Protein 3LJD (pdb70)

B-factor: mean 19.28, std 10.94, range [5.96, 66.4]

Secondary structure (DSSP, 8-state):
--HHHHHHHHHHHHB-TT--GGGHHHHHSTTTT----TT-SSBPPSEEEEE-S-HHHHHGGGTTTEEEETTEEEESS-EEEEEEEEEE-SBTT--EEEEEEEEE--EEEEETTEEEEE-PPP----/--HHHHHHHHHHHHB-TT--GGGHHHHHSTTTT----TT-SSBPPSEEEEE-S-HHHHHGGGTTTEEEETTEEEESS-EEEEEEEEEE-SBTT--EEEEEEEEE--EEEEETTEEEEEPPPP----

Radius of gyration: 19.91 Å; Cα contacts (8 Å, |Δi|>4): 578; chains: 2; bounding box: 38×35×61 Å

Foldseek 3Di:
DDQVVLLVLCCLQAEDQPDDQVCVLVCCADVHSVPADPPDPWFDDQKTKHFNDDQVVVLCCLPDQWDDDPQKIWGVFWTWMKMWGFEDDTGPPDTDTGIDIDTGGWIFHDDPSGTRGTDDDDDDHD/DDVVVLLVLCCLQAEDQDDDQVCPLVCCADVHSVPADPPDPWFDDQKTKHFNDDQVVVLCQLDDQWDDDPQKTWGVAKTWMKMWGFADDTGPPITDTGIDTDIGGWIFHDDPSGTRGTDDDDDDYD

InterPro domains:
  IPR001427 Pancreatic ribonuclease [PR00794] (30-49)
  IPR001427 Pancreatic ribonuclease [PR00794] (71-89)
  IPR001427 Pancreatic ribonuclease [PR00794] (93-115)
  IPR001427 Pancreatic ribonuclease [PTHR11437] (3-120)
  IPR023411 Ribonuclease A, active site [PS00127] (44-50)
  IPR023412 Ribonuclease A-domain [PF00074] (6-118)
  IPR023412 Ribonuclease A-domain [SM00092] (3-122)
  IPR036816 Ribonuclease A-like domain superfamily [G3DSA:3.10.130.10] (1-126)
  IPR036816 Ribonuclease A-like domain superfamily [SSF54076] (6-120)

Sequence (252 aa):
MHVKERYKNFLNQHVGPDMSVQRCNSEIGPNNRKITLSGTDNGCKPVNTFILANKRLIKTVCGRAGSPQGNMVRSNQPFPVVKCVLNNGERHPYCEYRGTRSTRYIVLKCEEGWPVHYHEDEVNVGMHVKERYKNFLNQHVGPDMSVQRCNSEIGPNNRKITLSGTDNGCKPVNTFILANKRLIKTVCGRAGSPQGNMVRSNQPFPVVKCVLNNGERHPYCEYRGTRSTRYIVLKCEEGWPVHYHEDEVNVG

CATH classification: 3.10.130.10

Organism: Danio rerio (NCBI:txid7955)

Solvent-accessible surface area: 13177 Å² total; per-residue (Å²): 154,117,26,79,97,104,16,122,92,3,39,62,47,5,12,1,40,36,2,30,59,128,80,2,57,62,18,0,9,43,140,74,45,128,3,37,67,103,90,58,132,61,6,8,32,47,10,0,5,0,0,0,0,32,74,136,10,0,59,53,0,23,46,226,32,18,35,114,69,79,112,27,31,91,2,71,44,19,4,1,2,0,41,0,28,22,43,85,30,145,118,18,70,131,6,52,21,155,21,69,56,34,38,96,119,1,16,0,63,29,34,167,26,71,1,17,81,16,87,34,48,175,39,132,82,65,102,128,17,178,104,78,28,125,90,3,24,56,38,6,13,1,42,48,2,35,44,137,82,2,66,58,17,0,8,56,136,74,50,119,3,37,63,102,88,60,137,50,5,7,28,50,11,0,5,0,0,0,0,23,95,119,12,1,67,56,0,26,46,204,31,15,51,118,87,78,121,38,27,92,0,64,50,19,6,0,2,0,45,0,12,19,52,98,22,120,126,25,87,130,13,64,10,102,29,78,52,32,39,94,95,0,23,0,50,24,58,137,34,91,2,11,101,15,91,31,47,174,39,121,78,59

Nearest PDB structures (foldseek):
  2vq8-assembly1_A  TM=9.861E-01  e=4.828E-24  Danio rerio
  3lje-assembly1_A  TM=9.824E-01  e=1.956E-17  Danio rerio
  7bfl-assembly4_D  TM=9.171E-01  e=7.007E-13  Salmo salar
  3zbv-assembly1_A-2  TM=8.809E-01  e=1.450E-12  Mus musculus
  2zpo-assembly1_A  TM=8.588E-01  e=1.638E-11  Chelonia mydas

Structure (mmCIF, N/CA/C/O backbone):
data_3LJD
#
_entry.id   3LJD
#
_cell.length_a   41.339
_cell.length_b   48.971
_cell.length_c   109.913
_cell.angle_alpha   90.00
_cell.angle_beta   90.00
_cell.angle_gamma   90.00
#
_symmetry.space_group_name_H-M   'P 21 21 21'
#
loop_
_entity.id
_entity.type
_entity.pdbx_description
1 polymer 'Zebrafish RNase1'
2 non-polymer 'SULFATE ION'
3 non-polymer 'ACETATE ION'
4 water water
#
loop_
_atom_site.group_PDB
_atom_site.id
_atom_site.type_symbol
_atom_site.label_atom_id
_atom_site.label_alt_id
_atom_site.label_comp_id
_atom_site.label_asym_id
_atom_site.label_entity_id
_atom_site.label_seq_id
_atom_site.pdbx_PDB_ins_code
_atom_site.Cartn_x
_atom_site.Cartn_y
_atom_site.Cartn_z
_atom_site.occupancy
_atom_site.B_iso_or_equiv
_atom_site.auth_seq_id
_atom_site.auth_comp_id
_atom_site.auth_asym_id
_atom_site.auth_atom_id
_atom_site.pdbx_PDB_model_num
ATOM 1 N N . MET A 1 1 ? 13.522 0.992 58.468 1.00 28.97 3 MET A N 1
ATOM 2 C CA . MET A 1 1 ? 14.512 0.914 59.627 1.00 29.42 3 MET A CA 1
ATOM 3 C C . MET A 1 1 ? 13.935 -0.099 60.619 1.00 28.27 3 MET A C 1
ATOM 4 O O . MET A 1 1 ? 12.666 -0.101 60.849 1.00 28.81 3 MET A O 1
ATOM 9 N N . HIS A 1 2 ? 14.768 -0.996 61.178 1.00 25.78 4 HIS A N 1
ATOM 10 C CA . HIS A 1 2 ? 14.250 -1.947 62.114 1.00 22.55 4 HIS A CA 1
ATOM 11 C C . HIS A 1 2 ? 14.993 -1.647 63.407 1.00 21.38 4 HIS A C 1
ATOM 12 O O . HIS A 1 2 ? 16.066 -2.250 63.658 1.00 19.52 4 HIS A O 1
ATOM 19 N N . VAL A 1 3 ? 14.426 -0.775 64.229 1.00 18.91 5 VAL A N 1
ATOM 20 C CA . VAL A 1 3 ? 15.149 -0.359 65.490 1.00 16.94 5 VAL A CA 1
ATOM 21 C C . VAL A 1 3 ? 15.442 -1.499 66.441 1.00 17.52 5 VAL A C 1
ATOM 22 O O . VAL A 1 3 ? 16.607 -1.606 66.943 1.00 14.55 5 VAL A O 1
ATOM 26 N N . LYS A 1 4 ? 14.504 -2.409 66.644 1.00 17.02 6 LYS A N 1
ATOM 27 C CA . LYS A 1 4 ? 14.733 -3.470 67.620 1.00 17.38 6 LYS A CA 1
ATOM 28 C C . LYS A 1 4 ? 15.759 -4.483 67.066 1.00 16.44 6 LYS A C 1
ATOM 29 O O . LYS A 1 4 ? 16.626 -4.984 67.844 1.00 15.79 6 LYS A O 1
ATOM 35 N N . GLU A 1 5 ? 15.785 -4.728 65.754 1.00 16.91 7 GLU A N 1
ATOM 36 C CA . GLU A 1 5 ? 16.784 -5.642 65.221 1.00 15.31 7 GLU A CA 1
ATOM 37 C C . GLU A 1 5 ? 18.148 -5.007 65.395 1.00 15.59 7 GLU A C 1
ATOM 38 O O . GLU A 1 5 ? 19.123 -5.707 65.750 1.00 14.88 7 GLU A O 1
ATOM 44 N N . ARG A 1 6 ? 18.257 -3.705 65.132 1.00 14.97 8 ARG A N 1
ATOM 45 C CA . ARG A 1 6 ? 19.536 -3.010 65.211 1.00 14.56 8 ARG A CA 1
ATOM 46 C C . ARG A 1 6 ? 19.976 -2.990 66.694 1.00 13.84 8 ARG A C 1
ATOM 47 O O . ARG A 1 6 ? 21.162 -3.130 66.952 1.00 14.00 8 ARG A O 1
ATOM 55 N N . TYR A 1 7 ? 19.034 -2.787 67.580 1.00 12.04 9 TYR A N 1
ATOM 56 C CA . TYR A 1 7 ? 19.381 -2.817 69.015 1.00 13.36 9 TYR A CA 1
ATOM 57 C C . TYR A 1 7 ? 19.960 -4.202 69.387 1.00 13.07 9 TYR A C 1
ATOM 58 O O . TYR A 1 7 ? 21.002 -4.295 70.049 1.00 10.33 9 TYR A O 1
ATOM 67 N N . LYS A 1 8 ? 19.358 -5.291 68.942 1.00 12.11 10 LYS A N 1
ATOM 68 C CA . LYS A 1 8 ? 19.830 -6.614 69.280 1.00 11.96 10 LYS A CA 1
ATOM 69 C C . LYS A 1 8 ? 21.222 -6.802 68.673 1.00 11.65 10 LYS A C 1
ATOM 70 O O . LYS A 1 8 ? 22.069 -7.438 69.329 1.00 11.89 10 LYS A O 1
ATOM 81 N N . ASN A 1 9 ? 21.485 -6.327 67.460 1.00 11.77 11 ASN A N 1
ATOM 82 C CA . ASN A 1 9 ? 22.801 -6.453 66.862 1.00 12.67 11 ASN A CA 1
ATOM 83 C C . ASN A 1 9 ? 23.751 -5.605 67.703 1.00 12.11 11 ASN A C 1
ATOM 84 O O . ASN A 1 9 ? 24.905 -6.033 67.865 1.00 12.11 11 ASN A O 1
ATOM 93 N N . PHE A 1 10 ? 23.304 -4.438 68.187 1.00 10.28 12 PHE A N 1
ATOM 94 C CA . PHE A 1 10 ? 24.208 -3.599 69.009 1.00 11.67 12 PHE A CA 1
ATOM 95 C C . PHE A 1 10 ? 24.536 -4.393 70.300 1.00 11.48 12 PHE A C 1
ATOM 96 O O . PHE A 1 10 ? 25.698 -4.304 70.743 1.00 11.95 12 PHE A O 1
ATOM 104 N N . LEU A 1 11 ? 23.610 -5.173 70.912 1.00 11.52 13 LEU A N 1
ATOM 105 C CA . LEU A 1 11 ? 23.934 -5.915 72.094 1.00 10.24 13 LEU A CA 1
ATOM 106 C C . LEU A 1 11 ? 24.985 -6.934 71.733 1.00 11.13 13 LEU A C 1
ATOM 107 O O . LEU A 1 11 ? 25.983 -7.095 72.457 1.00 12.56 13 LEU A O 1
ATOM 112 N N . ASN A 1 12 ? 24.828 -7.633 70.617 1.00 10.08 14 ASN A N 1
ATOM 113 C CA . ASN A 1 12 ? 25.787 -8.669 70.247 1.00 10.97 14 ASN A CA 1
ATOM 114 C C . ASN A 1 12 ? 27.147 -8.063 69.988 1.00 10.55 14 ASN A C 1
ATOM 115 O O . ASN A 1 12 ? 28.158 -8.737 70.365 1.00 10.81 14 ASN A O 1
ATOM 120 N N . GLN A 1 13 ? 27.205 -6.918 69.323 1.00 10.59 15 GLN A N 1
ATOM 121 C CA . GLN A 1 13 ? 28.569 -6.448 69.034 1.00 11.58 15 GLN A CA 1
ATOM 122 C C . GLN A 1 13 ? 29.256 -5.663 70.131 1.00 10.69 15 GLN A C 1
ATOM 123 O O . GLN A 1 13 ? 30.473 -5.608 70.243 1.00 12.82 15 GLN A O 1
ATOM 129 N N . HIS A 1 14 ? 28.465 -4.969 70.954 1.00 10.08 16 HIS A N 1
ATOM 130 C CA . HIS A 1 14 ? 29.049 -3.961 71.862 1.00 10.14 16 HIS A CA 1
ATOM 131 C C . HIS A 1 14 ? 28.737 -4.049 73.299 1.00 11.37 16 HIS A C 1
ATOM 132 O O . HIS A 1 14 ? 29.233 -3.185 74.044 1.00 12.05 16 HIS A O 1
ATOM 139 N N . VAL A 1 15 ? 27.982 -5.041 73.768 1.00 9.67 17 VAL A N 1
ATOM 140 C CA . VAL A 1 15 ? 27.637 -5.099 75.194 1.00 10.66 17 VAL A CA 1
ATOM 141 C C . VAL A 1 15 ? 28.271 -6.335 75.756 1.00 10.45 17 VAL A C 1
ATOM 142 O O . VAL A 1 15 ? 27.908 -7.466 75.464 1.00 11.85 17 VAL A O 1
ATOM 146 N N . GLY A 1 16 ? 29.243 -6.099 76.678 1.00 9.86 18 GLY A N 1
ATOM 147 C CA . GLY A 1 16 ? 29.970 -7.251 77.240 1.00 12.74 18 GLY A CA 1
ATOM 148 C C . GLY A 1 16 ? 30.214 -6.944 78.742 1.00 11.94 18 GLY A C 1
ATOM 149 O O . GLY A 1 16 ? 31.343 -6.526 79.063 1.00 10.50 18 GLY A O 1
ATOM 150 N N . PRO A 1 17 ? 29.259 -7.198 79.630 1.00 12.15 19 PRO A N 1
ATOM 151 C CA . PRO A 1 17 ? 29.430 -6.843 81.019 1.00 12.72 19 PRO A CA 1
ATOM 152 C C . PRO A 1 17 ? 30.591 -7.458 81.708 1.00 12.53 19 PRO A C 1
ATOM 153 O O . PRO A 1 17 ? 31.060 -6.828 82.659 1.00 13.91 19 PRO A O 1
ATOM 157 N N . ASP A 1 18 ? 31.073 -8.637 81.279 1.00 13.70 20 ASP A N 1
ATOM 158 C CA . ASP A 1 18 ? 32.225 -9.173 81.910 1.00 13.21 20 ASP A CA 1
ATOM 159 C C . ASP A 1 18 ? 33.377 -9.354 80.949 1.00 13.43 20 ASP A C 1
ATOM 160 O O . ASP A 1 18 ? 34.193 -10.246 81.153 1.00 15.06 20 ASP A O 1
ATOM 165 N N . MET A 1 19 ? 33.446 -8.530 79.923 1.00 12.15 21 MET A N 1
ATOM 166 C CA . MET A 1 19 ? 34.537 -8.660 78.968 1.00 12.75 21 MET A CA 1
ATOM 167 C C . MET A 1 19 ? 35.873 -8.256 79.468 1.00 13.45 21 MET A C 1
ATOM 168 O O . MET A 1 19 ? 36.011 -7.533 80.467 1.00 13.85 21 MET A O 1
ATOM 173 N N . SER A 1 20 ? 36.912 -8.731 78.788 1.00 12.92 22 SER A N 1
ATOM 174 C CA . SER A 1 20 ? 38.277 -8.415 79.135 1.00 13.64 22 SER A CA 1
ATOM 175 C C . SER A 1 20 ? 39.108 -8.454 77.909 1.00 13.01 22 SER A C 1
ATOM 176 O O . SER A 1 20 ? 38.658 -9.015 76.866 1.00 13.75 22 SER A O 1
ATOM 179 N N . VAL A 1 21 ? 40.307 -7.803 77.957 1.00 13.32 23 VAL A N 1
ATOM 180 C CA . VAL A 1 21 ? 41.116 -7.818 76.753 1.00 15.92 23 VAL A CA 1
ATOM 181 C C . VAL A 1 21 ? 41.495 -9.221 76.305 1.00 16.85 23 VAL A C 1
ATOM 182 O O . VAL A 1 21 ? 41.610 -9.451 75.065 1.00 16.11 23 VAL A O 1
AT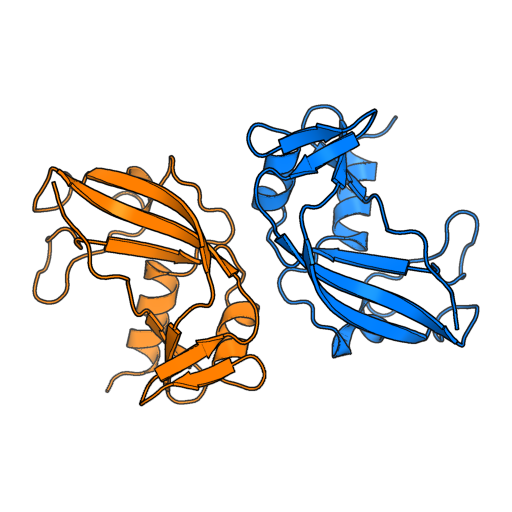OM 186 N N . GLN A 1 22 ? 41.704 -10.133 77.253 1.00 15.92 24 GLN A N 1
ATOM 187 C CA . GLN A 1 22 ? 42.171 -11.477 76.873 1.00 15.69 24 GLN A CA 1
ATOM 188 C C . GLN A 1 22 ? 41.081 -12.198 76.136 1.00 15.71 24 GLN A C 1
ATOM 189 O O . GLN A 1 22 ? 41.353 -13.145 75.416 1.00 16.49 24 GLN A O 1
ATOM 195 N N . ARG A 1 23 ? 39.807 -11.712 76.218 1.00 14.10 25 ARG A N 1
ATOM 196 C CA . ARG A 1 23 ? 38.658 -12.357 75.569 1.00 12.62 25 ARG A CA 1
ATOM 197 C C . ARG A 1 23 ? 38.275 -11.761 74.183 1.00 13.70 25 ARG A C 1
ATOM 198 O O . ARG A 1 23 ? 37.324 -12.216 73.559 1.00 13.13 25 ARG A O 1
ATOM 206 N N . CYS A 1 24 ? 39.041 -10.802 73.688 1.00 11.65 26 CYS A N 1
ATOM 207 C CA . CYS A 1 24 ? 38.716 -10.225 72.368 1.00 11.32 26 CYS A CA 1
ATOM 208 C C . CYS A 1 24 ? 38.555 -11.288 71.328 1.00 11.20 26 CYS A C 1
ATOM 209 O O . CYS A 1 24 ? 37.547 -11.359 70.594 1.00 11.26 26 CYS A O 1
ATOM 212 N N . ASN A 1 25 ? 39.531 -12.186 71.184 1.00 10.45 27 ASN A N 1
ATOM 213 C CA . ASN A 1 25 ? 39.491 -13.130 70.052 1.00 10.60 27 ASN A CA 1
ATOM 214 C C . ASN A 1 25 ? 38.364 -14.156 70.203 1.00 11.48 27 ASN A C 1
ATOM 215 O O . ASN A 1 25 ? 37.566 -14.383 69.268 1.00 10.43 27 ASN A O 1
ATOM 220 N N . SER A 1 26 ? 38.251 -14.714 71.410 1.00 11.95 28 SER A N 1
ATOM 221 C CA . SER A 1 26 ? 37.194 -15.683 71.558 1.00 11.91 28 SER A CA 1
ATOM 222 C C . SER A 1 26 ? 35.802 -15.113 71.448 1.00 11.64 28 SER A C 1
ATOM 223 O O . SER A 1 26 ? 34.887 -15.753 70.826 1.00 11.72 28 SER A O 1
ATOM 227 N N . GLU A 1 27 ? 35.591 -13.896 71.965 1.00 9.50 29 GLU A N 1
ATOM 228 C CA . GLU A 1 27 ? 34.253 -13.315 71.918 1.00 10.21 29 GLU A CA 1
ATOM 229 C C . GLU A 1 27 ? 33.892 -12.871 70.540 1.00 10.39 29 GLU A C 1
ATOM 230 O O . GLU A 1 27 ? 32.705 -13.030 70.159 1.00 11.13 29 GLU A O 1
ATOM 241 N N . ILE A 1 28 ? 34.841 -12.342 69.787 1.00 9.72 30 ILE A N 1
ATOM 242 C CA . ILE A 1 28 ? 34.473 -11.885 68.460 1.00 9.51 30 ILE A CA 1
ATOM 243 C C . ILE A 1 28 ? 34.308 -13.025 67.488 1.00 11.59 30 ILE A C 1
ATOM 244 O O . ILE A 1 28 ? 33.578 -12.926 66.515 1.00 11.46 30 ILE A O 1
ATOM 249 N N . GLY A 1 29 ? 34.999 -14.162 67.769 1.00 10.87 31 GLY A N 1
ATOM 250 C CA . GLY A 1 29 ? 34.973 -15.317 66.827 1.00 12.08 31 GLY A CA 1
ATOM 251 C C . GLY A 1 29 ? 33.633 -16.060 66.810 1.00 12.64 31 GLY A C 1
ATOM 252 O O . GLY A 1 29 ? 32.695 -15.808 67.559 1.00 13.05 31 GLY A O 1
ATOM 253 N N . PRO A 1 30 ? 33.558 -17.063 65.931 1.00 14.72 32 PRO A N 1
ATOM 254 C CA . PRO A 1 30 ? 32.371 -17.850 65.672 1.00 14.88 32 PRO A CA 1
ATOM 255 C C . PRO A 1 30 ? 31.828 -18.758 66.698 1.00 16.48 32 PRO A C 1
ATOM 256 O O . PRO A 1 30 ? 30.644 -19.147 66.580 1.00 17.93 32 PRO A O 1
ATOM 260 N N . ASN A 1 31 ? 32.577 -18.988 67.763 1.00 16.05 33 ASN A N 1
ATOM 261 C CA . ASN A 1 31 ? 32.061 -19.820 68.818 1.00 18.71 33 ASN A CA 1
ATOM 262 C C . ASN A 1 31 ? 31.275 -18.954 69.808 1.00 17.18 33 ASN A C 1
ATOM 263 O O . ASN A 1 31 ? 30.716 -19.481 70.778 1.00 16.80 33 ASN A O 1
ATOM 268 N N . ASN A 1 32 ? 31.265 -17.586 69.648 1.00 13.63 34 ASN A N 1
ATOM 269 C CA . ASN A 1 32 ? 30.554 -16.700 70.509 1.00 14.05 34 ASN A CA 1
ATOM 270 C C . ASN A 1 32 ? 29.774 -15.692 69.713 1.00 13.30 34 ASN A C 1
ATOM 271 O O . ASN A 1 32 ? 28.763 -16.059 69.103 1.00 13.08 34 ASN A O 1
ATOM 276 N N . ARG A 1 33 ? 30.186 -14.432 69.609 1.00 13.06 35 ARG A N 1
ATOM 277 C CA . ARG A 1 33 ? 29.376 -13.390 68.954 1.00 11.12 35 ARG A CA 1
ATOM 278 C C . ARG A 1 33 ? 29.468 -13.368 67.431 1.00 11.35 35 ARG A C 1
ATOM 279 O O . ARG A 1 33 ? 28.568 -12.816 66.773 1.00 11.62 35 ARG A O 1
ATOM 287 N N . LYS A 1 34 ? 30.498 -14.012 66.871 1.00 10.39 36 LYS A N 1
ATOM 288 C CA . LYS A 1 34 ? 30.637 -14.139 65.452 1.00 11.45 36 LYS A CA 1
ATOM 289 C C . LYS A 1 34 ? 30.451 -12.762 64.789 1.00 11.64 36 LYS A C 1
ATOM 290 O O . LYS A 1 34 ? 29.659 -12.584 63.850 1.00 11.27 36 LYS A O 1
ATOM 296 N N . ILE A 1 35 ? 31.223 -11.756 65.287 1.00 11.04 37 ILE A N 1
ATOM 297 C CA . ILE A 1 35 ? 31.163 -10.405 64.775 1.00 9.88 37 ILE A CA 1
ATOM 298 C C . ILE A 1 35 ? 31.980 -10.283 63.491 1.00 12.20 37 ILE A C 1
ATOM 299 O O . ILE A 1 35 ? 33.143 -10.694 63.470 1.00 12.38 37 ILE A O 1
ATOM 304 N N . THR A 1 36 ? 31.382 -9.798 62.421 1.00 12.96 38 THR A N 1
ATOM 305 C CA . THR A 1 36 ? 32.091 -9.784 61.109 1.00 12.76 38 THR A CA 1
ATOM 306 C C . THR A 1 36 ? 31.952 -8.444 60.487 1.00 12.34 38 THR A C 1
ATOM 307 O O . THR A 1 36 ? 31.007 -7.636 60.769 1.00 15.12 38 THR A O 1
ATOM 314 N N . LEU A 1 37 ? 32.912 -8.183 59.657 1.00 10.75 39 LEU A N 1
ATOM 315 C CA . LEU A 1 37 ? 32.968 -6.984 58.894 1.00 11.72 39 LEU A CA 1
ATOM 316 C C . LEU A 1 37 ? 31.751 -6.770 58.003 1.00 13.08 39 LEU A C 1
ATOM 317 O O . LEU A 1 37 ? 31.329 -7.653 57.290 1.00 11.28 39 LEU A O 1
ATOM 322 N N . SER A 1 38 ? 31.173 -5.555 58.044 1.00 15.41 40 SER A N 1
ATOM 323 C CA . SER A 1 38 ? 30.016 -5.230 57.221 1.00 15.64 40 SER A CA 1
ATOM 324 C C . SER A 1 38 ? 30.326 -5.490 55.764 1.00 13.04 40 SER A C 1
ATOM 325 O O . SER A 1 38 ? 31.422 -5.195 55.296 1.00 14.65 40 SER A O 1
ATOM 328 N N . GLY A 1 39 ? 29.368 -6.138 55.101 1.00 11.73 41 GLY A N 1
ATOM 329 C CA . GLY A 1 39 ? 29.483 -6.431 53.686 1.00 12.76 41 GLY A CA 1
ATOM 330 C C . GLY A 1 39 ? 30.153 -7.749 53.374 1.00 11.53 41 GLY A C 1
ATOM 331 O O . GLY A 1 39 ? 30.465 -8.042 52.236 1.00 11.58 41 GLY A O 1
ATOM 332 N N . THR A 1 40 ? 30.471 -8.451 54.438 1.00 10.05 42 THR A N 1
ATOM 333 C CA . THR A 1 40 ? 31.134 -9.750 54.279 1.00 8.89 42 THR A CA 1
ATOM 334 C C . THR A 1 40 ? 30.423 -10.832 55.065 1.00 9.48 42 THR A C 1
ATOM 335 O O . THR A 1 40 ? 29.745 -10.552 56.041 1.00 10.16 42 THR A O 1
ATOM 339 N N . ASP A 1 41 ? 30.656 -12.098 54.707 1.00 9.93 43 ASP A N 1
ATOM 340 C CA . ASP A 1 41 ? 30.074 -13.167 55.504 1.00 10.03 43 ASP A CA 1
ATOM 341 C C . ASP A 1 41 ? 31.089 -13.670 56.482 1.00 9.68 43 ASP A C 1
ATOM 342 O O . ASP A 1 41 ? 30.699 -14.434 57.383 1.00 11.62 43 ASP A O 1
ATOM 347 N N . ASN A 1 42 ? 32.371 -13.291 56.369 1.00 10.71 44 ASN A N 1
ATOM 348 C CA . ASN A 1 42 ? 33.407 -13.920 57.196 1.00 9.24 44 ASN A CA 1
ATOM 349 C C . ASN A 1 42 ? 34.588 -13.031 57.481 1.00 9.83 44 ASN A C 1
ATOM 350 O O . ASN A 1 42 ? 35.610 -13.501 58.006 1.00 10.53 44 ASN A O 1
ATOM 355 N N . GLY A 1 43 ? 34.478 -11.720 57.246 1.00 10.22 45 GLY A N 1
ATOM 356 C CA . GLY A 1 43 ? 35.636 -10.834 57.417 1.00 9.28 45 GLY A CA 1
ATOM 357 C C . GLY A 1 43 ? 35.784 -10.308 58.807 1.00 10.21 45 GLY A C 1
ATOM 358 O O . GLY A 1 43 ? 34.874 -10.306 59.578 1.00 12.20 45 GLY A O 1
ATOM 359 N N . CYS A 1 44 ? 36.987 -9.822 59.035 1.00 11.25 46 CYS A N 1
ATOM 360 C CA . CYS A 1 44 ? 37.345 -9.292 60.347 1.00 11.15 46 CYS A CA 1
ATOM 361 C C . CYS A 1 44 ? 37.094 -7.825 60.420 1.00 9.77 46 CYS A C 1
ATOM 362 O O . CYS A 1 44 ? 37.703 -7.066 59.618 1.00 11.77 46 CYS A O 1
ATOM 365 N N . LYS A 1 45 ? 36.345 -7.411 61.435 1.00 10.57 47 LYS A N 1
ATOM 366 C CA . LYS A 1 45 ? 36.205 -5.972 61.643 1.00 10.71 47 LYS A CA 1
ATOM 367 C C . LYS A 1 45 ? 37.550 -5.412 62.132 1.00 10.40 47 LYS A C 1
ATOM 368 O O . LYS A 1 45 ? 38.257 -6.036 62.931 1.00 10.52 47 LYS A O 1
ATOM 374 N N . PRO A 1 46 ? 37.935 -4.225 61.646 1.00 10.15 48 PRO A N 1
ATOM 375 C CA . PRO A 1 46 ? 39.244 -3.664 62.062 1.00 10.63 48 PRO A CA 1
ATOM 376 C C . PRO A 1 46 ? 39.242 -3.214 63.532 1.00 9.82 48 PRO A C 1
ATOM 377 O O . PRO A 1 46 ? 40.311 -3.211 64.150 1.00 10.27 48 PRO A O 1
ATOM 381 N N . VAL A 1 47 ? 38.084 -2.910 64.108 1.00 9.51 49 VAL A N 1
ATOM 382 C CA . VAL A 1 47 ? 38.004 -2.528 65.540 1.00 9.70 49 VAL A CA 1
ATOM 383 C C . VAL A 1 47 ? 36.571 -2.843 66.031 1.00 9.97 49 VAL A C 1
ATOM 384 O O . VAL A 1 47 ? 35.605 -2.670 65.265 1.00 10.11 49 VAL A O 1
ATOM 388 N N . ASN A 1 48 ? 36.488 -3.316 67.255 1.00 9.32 50 ASN A N 1
ATOM 389 C CA . ASN A 1 48 ? 35.193 -3.525 67.881 1.00 9.44 50 ASN A CA 1
ATOM 390 C C . ASN A 1 48 ? 35.374 -3.287 69.321 1.00 7.93 50 ASN A C 1
ATOM 391 O O . ASN A 1 48 ? 36.155 -3.961 69.987 1.00 10.32 50 ASN A O 1
ATOM 396 N N . THR A 1 49 ? 34.534 -2.383 69.831 1.00 9.12 51 THR A N 1
ATOM 397 C CA . THR A 1 49 ? 34.583 -2.104 71.249 1.00 10.03 51 THR A CA 1
ATOM 398 C C . THR A 1 49 ? 33.468 -2.749 71.993 1.00 8.96 51 THR A C 1
ATOM 399 O O . THR A 1 49 ? 32.283 -2.678 71.642 1.00 10.40 51 THR A O 1
ATOM 403 N N . PHE A 1 50 ? 33.826 -3.342 73.114 1.00 9.53 52 PHE A N 1
ATOM 404 C CA . PHE A 1 50 ? 32.823 -3.904 74.068 1.00 10.24 52 PHE A CA 1
ATOM 405 C C . PHE A 1 50 ? 32.655 -2.919 75.230 1.00 10.37 52 PHE A C 1
ATOM 406 O O . PHE A 1 50 ? 33.669 -2.484 75.835 1.00 11.02 52 PHE A O 1
ATOM 414 N N . ILE A 1 51 ? 31.425 -2.583 75.571 1.00 10.85 53 ILE A N 1
ATOM 415 C CA . ILE A 1 51 ? 31.182 -1.729 76.752 1.00 10.30 53 ILE A CA 1
ATOM 416 C C . ILE A 1 51 ? 30.928 -2.704 77.907 1.00 9.10 53 ILE A C 1
ATOM 417 O O . ILE A 1 51 ? 30.097 -3.626 77.869 1.00 10.03 53 ILE A O 1
ATOM 422 N N . LEU A 1 52 ? 31.673 -2.470 78.988 1.00 11.07 54 LEU A N 1
ATOM 423 C CA . LEU A 1 52 ? 31.599 -3.366 80.136 1.00 11.70 54 LEU A CA 1
ATOM 424 C C . LEU A 1 52 ? 30.515 -2.863 81.103 1.00 12.55 54 LEU A C 1
ATOM 425 O O . LEU A 1 52 ? 30.795 -2.506 82.269 1.00 14.51 54 LEU A O 1
ATOM 430 N N . ALA A 1 53 ? 29.266 -2.948 80.702 1.00 11.82 55 ALA A N 1
ATOM 431 C CA . ALA A 1 53 ? 28.116 -2.465 81.486 1.00 9.95 55 ALA A CA 1
ATOM 432 C C . ALA A 1 53 ? 26.902 -3.188 80.967 1.00 11.45 55 ALA A C 1
ATOM 433 O O . ALA A 1 53 ? 26.860 -3.760 79.876 1.00 11.98 55 ALA A O 1
ATOM 435 N N . ASN A 1 54 ? 25.899 -3.187 81.820 1.00 12.86 56 ASN A N 1
ATOM 436 C CA . ASN A 1 54 ? 24.625 -3.790 81.521 1.00 13.06 56 ASN A CA 1
ATOM 437 C C . ASN A 1 54 ? 23.882 -3.030 80.482 1.00 11.71 56 ASN A C 1
ATOM 438 O O . ASN A 1 54 ? 23.953 -1.807 80.409 1.00 12.69 56 ASN A O 1
ATOM 443 N N . LYS A 1 55 ? 23.106 -3.759 79.622 1.00 12.21 57 LYS A N 1
ATOM 444 C CA . LYS A 1 55 ? 22.374 -3.058 78.569 1.00 13.21 57 LYS A CA 1
ATOM 445 C C . LYS A 1 55 ? 21.420 -1.968 79.002 1.00 12.70 57 LYS A C 1
ATOM 446 O O . LYS A 1 55 ? 21.224 -1.030 78.291 1.00 14.77 57 LYS A O 1
ATOM 452 N N . ARG A 1 56 ? 20.775 -2.162 80.153 1.00 14.04 58 ARG A N 1
ATOM 453 C CA . ARG A 1 56 ? 19.888 -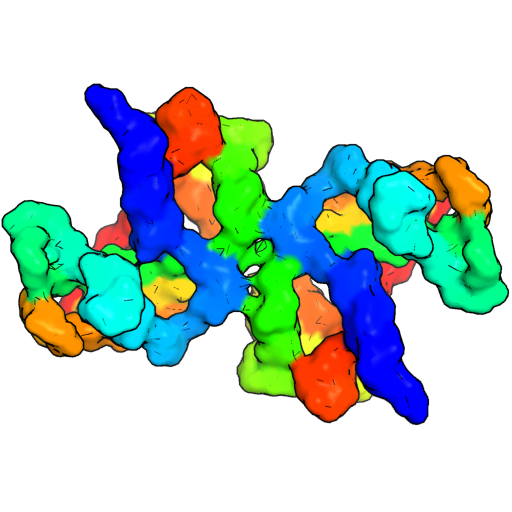1.123 80.591 1.00 15.91 58 ARG A CA 1
ATOM 454 C C . ARG A 1 56 ? 20.577 0.168 80.967 1.00 14.35 58 ARG A C 1
ATOM 455 O O . ARG A 1 56 ? 20.083 1.265 80.724 1.00 14.70 58 ARG A O 1
ATOM 463 N N . LEU A 1 57 ? 21.769 0.041 81.571 1.00 12.87 59 LEU A N 1
ATOM 464 C CA . LEU A 1 57 ? 22.530 1.215 81.910 1.00 11.96 59 LEU A CA 1
ATOM 465 C C . LEU A 1 57 ? 22.981 1.908 80.616 1.00 12.82 59 LEU A C 1
ATOM 466 O O . LEU A 1 57 ? 22.931 3.125 80.440 1.00 12.11 59 LEU A O 1
ATOM 471 N N . ILE A 1 58 ? 23.451 1.105 79.620 1.00 10.87 60 ILE A N 1
ATOM 472 C CA . ILE A 1 58 ? 23.937 1.736 78.388 1.00 12.07 60 ILE A CA 1
ATOM 473 C C . ILE A 1 58 ? 22.732 2.429 77.666 1.00 12.37 60 ILE A C 1
ATOM 474 O O . ILE A 1 58 ? 22.889 3.497 77.094 1.00 12.30 60 ILE A O 1
ATOM 479 N N . LYS A 1 59 ? 21.550 1.834 77.741 1.00 13.79 61 LYS A N 1
ATOM 480 C CA . LYS A 1 59 ? 20.384 2.452 77.037 1.00 14.18 61 LYS A CA 1
ATOM 481 C C . LYS A 1 59 ? 20.108 3.882 77.569 1.00 13.83 61 LYS A C 1
ATOM 482 O O . LYS A 1 59 ? 19.607 4.741 76.854 1.00 14.18 61 LYS A O 1
ATOM 488 N N . THR A 1 60 ? 20.434 4.146 78.854 1.00 15.06 62 THR A N 1
ATOM 489 C CA . THR A 1 60 ? 20.210 5.496 79.385 1.00 16.60 62 THR A CA 1
ATOM 490 C C . THR A 1 60 ? 21.004 6.563 78.648 1.00 17.09 62 THR A C 1
ATOM 491 O O . THR A 1 60 ? 20.676 7.749 78.693 1.00 16.48 62 THR A O 1
ATOM 495 N N . VAL A 1 61 ? 22.107 6.196 77.967 1.00 14.62 63 VAL A N 1
ATOM 496 C CA . VAL A 1 61 ? 22.847 7.162 77.178 1.00 15.47 63 VAL A CA 1
ATOM 497 C C . VAL A 1 61 ? 21.940 7.735 76.100 1.00 16.63 63 VAL A C 1
ATOM 498 O O . VAL A 1 61 ? 22.096 8.915 75.706 1.00 16.37 63 VAL A O 1
ATOM 502 N N . CYS A 1 62 ? 20.977 6.949 75.630 1.00 15.91 64 CYS A N 1
ATOM 503 C CA . CYS A 1 62 ? 20.013 7.360 74.644 1.00 17.87 64 CYS A CA 1
ATOM 504 C C . CYS A 1 62 ? 18.823 8.129 75.237 1.00 21.32 64 CYS A C 1
ATOM 505 O O . CYS A 1 62 ? 18.012 8.648 74.468 1.00 21.56 64 CYS A O 1
ATOM 508 N N . GLY A 1 63 ? 18.857 8.264 76.556 1.00 21.30 65 GLY A N 1
ATOM 509 C CA . GLY A 1 63 ? 17.867 9.055 77.337 1.00 24.61 65 GLY A CA 1
ATOM 510 C C . GLY A 1 63 ? 18.561 10.228 78.080 1.00 25.47 65 GLY A C 1
ATOM 511 O O . GLY A 1 63 ? 19.438 11.014 77.612 1.00 27.57 65 GLY A O 1
ATOM 512 N N . ARG A 1 64 ? 18.307 10.289 79.364 1.00 24.45 66 ARG A N 1
ATOM 513 C CA . ARG A 1 64 ? 18.858 11.413 80.096 1.00 25.03 66 ARG A CA 1
ATOM 514 C C . ARG A 1 64 ? 20.297 11.405 80.431 1.00 23.94 66 ARG A C 1
ATOM 515 O O . ARG A 1 64 ? 20.805 12.414 80.832 1.00 24.77 66 ARG A O 1
ATOM 523 N N . ALA A 1 65 ? 20.990 10.291 80.184 1.00 20.41 67 ALA A N 1
ATOM 524 C CA . ALA A 1 65 ? 22.396 10.184 80.578 1.00 19.75 67 ALA A CA 1
ATOM 525 C C . ALA A 1 65 ? 23.296 10.374 79.332 1.00 17.79 67 ALA A C 1
ATOM 526 O O . ALA A 1 65 ? 24.461 9.988 79.396 1.00 19.73 67 ALA A O 1
ATOM 528 N N . GLY A 1 66 ? 22.785 11.042 78.321 1.00 18.57 68 GLY A N 1
ATOM 529 C CA . GLY A 1 66 ? 23.555 11.338 77.109 1.00 19.16 68 GLY A CA 1
ATOM 530 C C . GLY A 1 66 ? 23.304 12.760 76.593 1.00 20.30 68 GLY A C 1
ATOM 531 O O . GLY A 1 66 ? 22.269 13.366 76.935 1.00 22.35 68 GLY A O 1
ATOM 532 N N . SER A 1 67 ? 24.233 13.308 75.840 1.00 20.53 69 SER A N 1
ATOM 533 C CA . SER A 1 67 ? 24.072 14.654 75.271 1.00 21.78 69 SER A CA 1
ATOM 534 C C . SER A 1 67 ? 24.400 14.535 73.777 1.00 21.96 69 SER A C 1
ATOM 535 O O . SER A 1 67 ? 25.088 13.615 73.329 1.00 20.93 69 SER A O 1
ATOM 539 N N . PRO A 1 68 ? 23.811 15.403 72.961 1.00 19.54 70 PRO A N 1
ATOM 540 C CA . PRO A 1 68 ? 24.068 15.302 71.513 1.00 20.20 70 PRO A CA 1
ATOM 541 C C . PRO A 1 68 ? 25.490 15.512 71.104 1.00 19.89 70 PRO A C 1
ATOM 542 O O . PRO A 1 68 ? 26.215 16.332 71.733 1.00 20.56 70 PRO A O 1
ATOM 546 N N . GLN A 1 69 ? 25.884 14.774 70.047 1.00 19.90 71 GLN A N 1
ATOM 547 C CA . GLN A 1 69 ? 27.200 14.921 69.365 1.00 18.98 71 GLN A CA 1
ATOM 548 C C . GLN A 1 69 ? 26.974 14.680 67.881 1.00 19.51 71 GLN A C 1
ATOM 549 O O . GLN A 1 69 ? 27.056 13.535 67.414 1.00 19.53 71 GLN A O 1
ATOM 555 N N . GLY A 1 70 ? 26.557 15.740 67.162 1.00 18.27 72 GLY A N 1
ATOM 556 C CA . GLY A 1 70 ? 26.288 15.607 65.753 1.00 18.69 72 GLY A CA 1
ATOM 557 C C . GLY A 1 70 ? 25.090 14.654 65.595 1.00 19.54 72 GLY A C 1
ATOM 558 O O . GLY A 1 70 ? 24.061 14.772 66.283 1.00 21.38 72 GLY A O 1
ATOM 559 N N . ASN A 1 71 ? 25.138 13.715 64.628 1.00 20.61 73 ASN A N 1
ATOM 560 C CA . ASN A 1 71 ? 24.006 12.734 64.446 1.00 20.31 73 ASN A CA 1
ATOM 561 C C . ASN A 1 71 ? 24.074 11.601 65.535 1.00 17.92 73 ASN A C 1
ATOM 562 O O . ASN A 1 71 ? 23.284 10.667 65.463 1.00 18.82 73 ASN A O 1
ATOM 567 N N . MET A 1 72 ? 25.016 11.701 66.492 1.00 17.86 74 MET A N 1
ATOM 568 C CA . MET A 1 72 ? 25.180 10.691 67.550 1.00 16.25 74 MET A CA 1
ATOM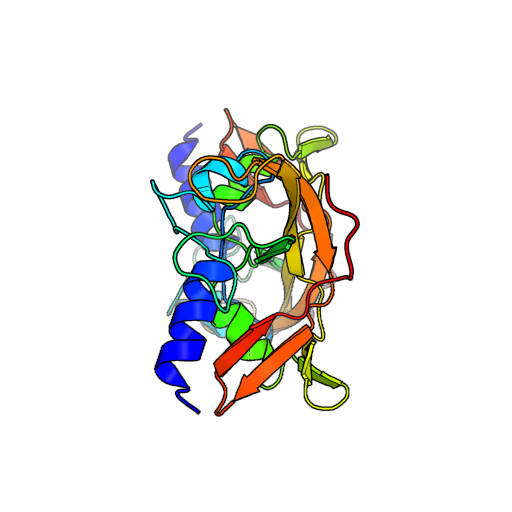 569 C C . MET A 1 72 ? 24.947 11.316 68.857 1.00 15.45 74 MET A C 1
ATOM 570 O O . MET A 1 72 ? 24.592 12.551 68.920 1.00 17.84 74 MET A O 1
ATOM 579 N N . VAL A 1 73 ? 25.118 10.502 69.890 1.00 16.41 75 VAL A N 1
ATOM 580 C CA . VAL A 1 73 ? 24.971 10.909 71.283 1.00 16.63 75 VAL A CA 1
ATOM 581 C C . VAL A 1 73 ? 26.162 10.489 72.129 1.00 17.98 75 VAL A C 1
ATOM 582 O O . VAL A 1 73 ? 26.617 9.352 71.992 1.00 17.63 75 VAL A O 1
ATOM 589 N N . ARG A 1 74 ? 26.703 11.388 72.962 1.00 16.59 76 ARG A N 1
ATOM 590 C CA . ARG A 1 74 ? 27.845 11.071 73.866 1.00 15.87 76 ARG A CA 1
ATOM 591 C C . ARG A 1 74 ? 27.391 10.863 75.310 1.00 15.54 76 ARG A C 1
ATOM 592 O O . ARG A 1 74 ? 26.607 11.687 75.857 1.00 17.81 76 ARG A O 1
ATOM 600 N N . SER A 1 75 ? 27.884 9.825 75.976 1.00 15.33 77 SER A N 1
ATOM 601 C CA . SER A 1 75 ? 27.495 9.534 77.357 1.00 14.84 77 SER A CA 1
ATOM 602 C C . SER A 1 75 ? 27.953 10.709 78.248 1.00 17.33 77 SER A C 1
ATOM 603 O O . SER A 1 75 ? 28.984 11.355 78.001 1.00 16.81 77 SER A O 1
ATOM 606 N N . ASN A 1 76 ? 27.104 10.967 79.274 1.00 17.92 78 ASN A N 1
ATOM 607 C CA . ASN A 1 76 ? 27.452 12.054 80.169 1.00 18.03 78 ASN A CA 1
ATOM 608 C C . ASN A 1 76 ? 28.519 11.605 81.182 1.00 18.01 78 ASN A C 1
ATOM 609 O O . ASN A 1 76 ? 29.338 12.395 81.705 1.00 19.87 78 ASN A O 1
ATOM 614 N N . GLN A 1 77 ? 28.551 10.293 81.407 1.00 17.30 79 GLN A N 1
ATOM 615 C CA . GLN A 1 77 ? 29.500 9.666 82.323 1.00 17.49 79 GLN A CA 1
ATOM 616 C C . GLN A 1 77 ? 30.384 8.721 81.526 1.00 15.32 79 GLN A C 1
ATOM 617 O O . GLN A 1 77 ? 29.888 8.190 80.520 1.00 14.26 79 GLN A O 1
ATOM 628 N N . PRO A 1 78 ? 31.656 8.536 81.931 1.00 15.95 80 PRO A N 1
ATOM 629 C CA . PRO A 1 78 ? 32.516 7.599 81.185 1.00 14.73 80 PRO A CA 1
ATOM 630 C C . PRO A 1 78 ? 32.067 6.173 81.485 1.00 14.61 80 PRO A C 1
ATOM 631 O O . PRO A 1 78 ? 31.413 5.870 82.467 1.0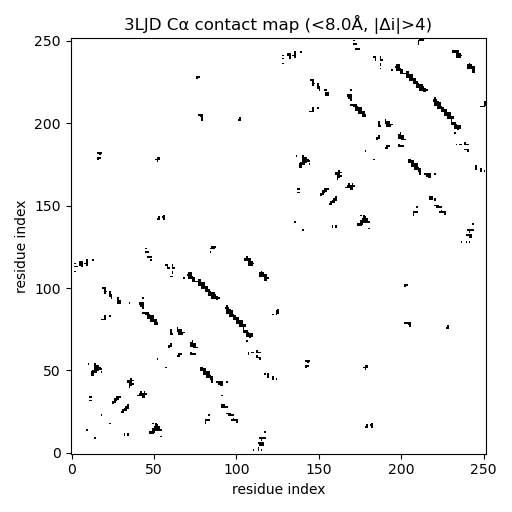0 14.64 80 PRO A O 1
ATOM 635 N N . PHE A 1 79 ? 32.350 5.283 80.550 1.00 14.37 81 PHE A N 1
ATOM 636 C CA . PHE A 1 79 ? 32.068 3.857 80.737 1.00 11.44 81 PHE A CA 1
ATOM 637 C C . PHE A 1 79 ? 33.320 3.015 80.589 1.00 12.33 81 PHE A C 1
ATOM 638 O O . PHE A 1 79 ? 34.186 3.335 79.734 1.00 13.11 81 PHE A O 1
ATOM 646 N N . PRO A 1 80 ? 33.421 1.921 81.292 1.00 12.21 82 PRO A N 1
ATOM 647 C CA . PRO A 1 80 ? 34.602 1.012 81.115 1.00 11.78 82 PRO A CA 1
ATOM 648 C C . PRO A 1 80 ? 34.365 0.282 79.751 1.00 12.34 82 PRO A C 1
ATOM 649 O O . PRO A 1 80 ? 33.238 -0.116 79.414 1.00 11.99 82 PRO A O 1
ATOM 653 N N . VAL A 1 81 ? 35.442 0.204 78.984 1.00 10.23 83 VAL A N 1
ATOM 654 C CA . VAL A 1 81 ? 35.365 -0.465 77.650 1.00 11.33 83 VAL A CA 1
ATOM 655 C C . VAL A 1 81 ? 36.633 -1.276 77.390 1.00 11.50 83 VAL A C 1
ATOM 656 O O . VAL A 1 81 ? 37.677 -1.164 78.082 1.00 12.13 83 VAL A O 1
ATOM 660 N N . VAL A 1 82 ? 36.460 -2.267 76.516 1.00 10.42 84 VAL A N 1
ATOM 661 C CA . VAL A 1 82 ? 37.597 -3.077 76.005 1.00 10.72 84 VAL A CA 1
ATOM 662 C C . VAL A 1 82 ? 37.574 -2.829 74.518 1.00 10.00 84 VAL A C 1
ATOM 663 O O . VAL A 1 82 ? 36.563 -3.116 73.840 1.00 10.97 84 VAL A O 1
ATOM 667 N N . LYS A 1 83 ? 38.614 -2.189 73.961 1.00 11.25 85 LYS A N 1
ATOM 668 C CA . LYS A 1 83 ? 38.702 -1.863 72.529 1.00 10.03 85 LYS A CA 1
ATOM 669 C C . LYS A 1 83 ? 39.558 -2.938 71.887 1.00 12.79 85 LYS A C 1
ATOM 670 O O . LYS A 1 83 ? 40.728 -3.065 72.207 1.00 12.60 85 LYS A O 1
ATOM 676 N N . CYS A 1 84 ? 39.023 -3.706 70.925 1.00 9.45 86 CYS A N 1
ATOM 677 C CA . CYS A 1 84 ? 39.752 -4.778 70.264 1.00 10.69 86 CYS A CA 1
ATOM 678 C C . CYS A 1 84 ? 40.085 -4.266 68.840 1.00 11.61 86 CYS A C 1
ATOM 679 O O . CYS A 1 84 ? 39.211 -3.901 68.057 1.00 10.17 86 CYS A O 1
ATOM 682 N N . VAL A 1 85 ? 41.382 -4.244 68.561 1.00 10.72 87 VAL A N 1
ATOM 683 C CA . VAL A 1 85 ? 41.913 -3.739 67.289 1.00 10.81 87 VAL A CA 1
ATOM 684 C C . VAL A 1 85 ? 42.576 -4.892 66.549 1.00 10.19 87 VAL A C 1
ATOM 685 O O . VAL A 1 85 ? 43.374 -5.665 67.102 1.00 10.88 87 VAL A O 1
ATOM 689 N N . LEU A 1 86 ? 42.182 -5.032 65.275 1.00 11.06 88 LEU A N 1
ATOM 690 C CA . LEU A 1 86 ? 42.684 -6.156 64.413 1.00 10.78 88 LEU A CA 1
ATOM 691 C C . LEU A 1 86 ? 44.183 -6.119 64.235 1.00 12.44 88 LEU A C 1
ATOM 692 O O . LEU A 1 86 ? 44.755 -5.085 63.898 1.00 13.50 88 LEU A O 1
ATOM 697 N N . ASN A 1 87 ? 44.806 -7.272 64.543 1.00 13.66 89 ASN A N 1
ATOM 698 C CA . ASN A 1 87 ? 46.226 -7.425 64.462 1.00 14.18 89 ASN A CA 1
ATOM 699 C C . ASN A 1 87 ? 46.645 -8.326 63.325 1.00 14.46 89 ASN A C 1
ATOM 700 O O . ASN A 1 87 ? 47.652 -7.999 62.662 1.00 17.86 89 ASN A O 1
ATOM 705 N N . ASN A 1 88 ? 45.996 -9.446 63.095 1.00 15.77 90 ASN A N 1
ATOM 706 C CA . ASN A 1 88 ? 46.410 -10.264 61.951 1.00 15.43 90 ASN A CA 1
ATOM 707 C C . ASN A 1 88 ? 45.250 -11.167 61.627 1.00 15.30 90 ASN A C 1
ATOM 708 O O . ASN A 1 88 ? 44.282 -11.400 62.489 1.00 15.11 90 ASN A O 1
ATOM 713 N N . GLY A 1 89 ? 45.183 -11.653 60.397 1.00 14.59 91 GLY A N 1
ATOM 714 C CA . GLY A 1 89 ? 44.075 -12.512 59.953 1.00 15.61 91 GLY A CA 1
ATOM 715 C C . GLY A 1 89 ? 43.048 -11.646 59.167 1.00 16.78 91 GLY A C 1
ATOM 716 O O . GLY A 1 89 ? 42.893 -10.478 59.468 1.00 19.41 91 GLY A O 1
ATOM 717 N N . GLU A 1 90 ? 42.423 -12.243 58.167 1.00 19.01 92 GLU A N 1
ATOM 718 C CA . GLU A 1 90 ? 41.454 -11.426 57.403 1.00 21.09 92 GLU A CA 1
ATOM 719 C C . GLU A 1 90 ? 40.159 -12.205 57.359 1.00 19.54 92 GLU A C 1
ATOM 720 O O . GLU A 1 90 ? 39.158 -11.593 56.884 1.00 19.44 92 GLU A O 1
ATOM 726 N N . ARG A 1 91 ? 40.071 -13.405 57.906 1.00 16.86 93 ARG A N 1
ATOM 727 C CA . ARG A 1 91 ? 38.780 -14.091 57.996 1.00 15.70 93 ARG A CA 1
ATOM 728 C C . ARG A 1 91 ? 38.561 -14.966 59.224 1.00 14.38 93 ARG A C 1
ATOM 729 O O . ARG A 1 91 ? 39.524 -15.536 59.821 1.00 15.04 93 ARG A O 1
ATOM 737 N N . HIS A 1 92 ? 37.349 -15.196 59.605 1.00 14.15 94 HIS A N 1
ATOM 738 C CA . HIS A 1 92 ? 36.987 -16.076 60.726 1.00 13.70 94 HIS A CA 1
ATOM 739 C C . HIS A 1 92 ? 37.450 -17.493 60.328 1.00 14.57 94 HIS A C 1
ATOM 740 O O . HIS A 1 92 ? 37.386 -17.865 59.154 1.00 16.85 94 HIS A O 1
ATOM 747 N N . PRO A 1 93 ? 37.804 -18.336 61.308 1.00 14.08 95 PRO A N 1
ATOM 748 C CA . PRO A 1 93 ? 37.805 -18.138 62.757 1.00 13.35 95 PRO A CA 1
ATOM 749 C C . PRO A 1 93 ? 39.174 -17.641 63.204 1.00 13.64 95 PRO A C 1
ATOM 750 O O . PRO A 1 93 ? 39.523 -17.840 64.363 1.00 16.14 95 PRO A O 1
ATOM 754 N N . TYR A 1 94 ? 39.874 -16.939 62.344 1.00 14.14 96 TYR A N 1
ATOM 755 C CA . TYR A 1 94 ? 41.224 -16.466 62.636 1.00 15.37 96 TYR A CA 1
ATOM 756 C C . TYR A 1 94 ? 41.447 -14.983 62.711 1.00 15.43 96 TYR A C 1
ATOM 757 O O . TYR A 1 94 ? 42.501 -14.456 62.386 1.00 13.73 96 TYR A O 1
ATOM 766 N N . CYS A 1 95 ? 40.442 -14.272 63.156 1.00 14.43 97 CYS A N 1
ATOM 767 C CA . CYS A 1 95 ? 40.625 -12.842 63.375 1.00 12.55 97 CYS A CA 1
ATOM 768 C C . CYS A 1 95 ? 41.240 -12.640 64.750 1.00 13.13 97 CYS A C 1
ATOM 769 O O . CYS A 1 95 ? 40.626 -12.891 65.797 1.00 14.05 97 CYS A O 1
ATOM 772 N N . GLU A 1 96 ? 42.430 -12.079 64.748 1.00 11.63 98 GLU A N 1
ATOM 773 C CA . GLU A 1 96 ? 43.209 -11.945 65.992 1.00 12.60 98 GLU A CA 1
ATOM 774 C C . GLU A 1 96 ? 43.457 -10.493 66.282 1.00 13.27 98 GLU A C 1
ATOM 775 O O . GLU A 1 96 ? 43.950 -9.727 65.451 1.00 13.76 98 GLU A O 1
ATOM 781 N N . TYR A 1 97 ? 43.087 -10.117 67.479 1.00 11.67 99 TYR A N 1
ATOM 782 C CA . TYR A 1 97 ? 43.067 -8.736 67.944 1.00 10.25 99 TYR A CA 1
ATOM 783 C C . TYR A 1 97 ? 44.006 -8.438 69.076 1.00 11.81 99 TYR A C 1
ATOM 784 O O . TYR A 1 97 ? 44.493 -9.364 69.810 1.00 13.50 99 TYR A O 1
ATOM 793 N N . ARG A 1 98 ? 44.354 -7.167 69.205 1.00 12.22 100 ARG A N 1
ATOM 794 C CA . ARG A 1 98 ? 44.997 -6.665 70.391 1.00 15.35 100 ARG A CA 1
ATOM 795 C C . ARG A 1 98 ? 43.932 -5.885 71.179 1.00 14.04 100 ARG A C 1
ATOM 796 O O . ARG A 1 98 ? 43.188 -5.107 70.591 1.00 15.41 100 ARG A O 1
ATOM 804 N N . GLY A 1 99 ? 43.857 -6.029 72.479 1.00 16.30 101 GLY A N 1
ATOM 805 C CA . GLY A 1 99 ? 42.811 -5.278 73.196 1.00 16.61 101 GLY A CA 1
ATOM 806 C C . GLY A 1 99 ? 43.390 -4.287 74.185 1.00 17.69 101 GLY A C 1
ATOM 807 O O . GLY A 1 99 ? 44.527 -4.465 74.700 1.00 18.65 101 GLY A O 1
ATOM 808 N N . THR A 1 100 ? 42.680 -3.216 74.426 1.00 15.37 102 THR A N 1
ATOM 809 C CA . THR A 1 100 ? 43.069 -2.250 75.440 1.00 15.37 102 THR A CA 1
ATOM 810 C C . THR A 1 100 ? 41.863 -1.981 76.322 1.00 15.47 102 THR A C 1
ATOM 811 O O . THR A 1 100 ? 40.713 -1.887 75.869 1.00 15.17 102 THR A O 1
ATOM 818 N N . ARG A 1 101 ? 42.091 -1.940 77.621 1.00 13.97 103 ARG A N 1
ATOM 819 C CA . ARG A 1 101 ? 41.090 -1.685 78.579 1.00 16.43 103 ARG A CA 1
ATOM 820 C C . ARG A 1 101 ? 41.104 -0.225 78.956 1.00 16.58 103 ARG A C 1
ATOM 821 O O . ARG A 1 101 ? 42.191 0.272 79.314 1.00 16.47 103 ARG A O 1
ATOM 829 N N . SER A 1 102 ? 39.999 0.472 78.883 1.00 13.52 104 SER A N 1
ATOM 830 C CA . SER A 1 102 ? 40.019 1.882 79.161 1.00 15.49 104 SER A CA 1
ATOM 831 C C . SER A 1 102 ? 38.684 2.394 79.708 1.00 16.02 104 SER A C 1
ATOM 832 O O . SER A 1 102 ? 37.847 1.539 79.988 1.00 14.47 104 SER A O 1
ATOM 835 N N . THR A 1 103 ? 38.550 3.705 79.887 1.00 16.30 105 THR A N 1
ATOM 836 C CA . THR A 1 103 ? 37.340 4.312 80.367 1.00 16.41 105 THR A CA 1
ATOM 837 C C . THR A 1 103 ? 37.098 5.403 79.406 1.00 16.41 105 THR A C 1
ATOM 838 O O . THR A 1 103 ? 37.988 6.237 79.238 1.00 18.04 105 THR A O 1
ATOM 842 N N . ARG A 1 104 ? 35.939 5.422 78.757 1.00 15.66 106 ARG A N 1
ATOM 843 C CA . ARG A 1 104 ? 35.713 6.373 77.692 1.00 15.25 106 ARG A CA 1
ATOM 844 C C . ARG A 1 104 ? 34.315 6.954 77.773 1.00 15.77 106 ARG A C 1
ATOM 845 O O . ARG A 1 104 ? 33.392 6.316 78.286 1.00 15.45 106 ARG A O 1
ATOM 853 N N . TYR A 1 105 ? 34.174 8.174 77.274 1.00 14.66 107 TYR A N 1
ATOM 854 C CA . TYR A 1 105 ? 32.812 8.723 77.031 1.00 14.67 107 TYR A CA 1
ATOM 855 C C . TYR A 1 105 ? 32.380 8.072 75.696 1.00 15.64 107 TYR A C 1
ATOM 856 O O . TYR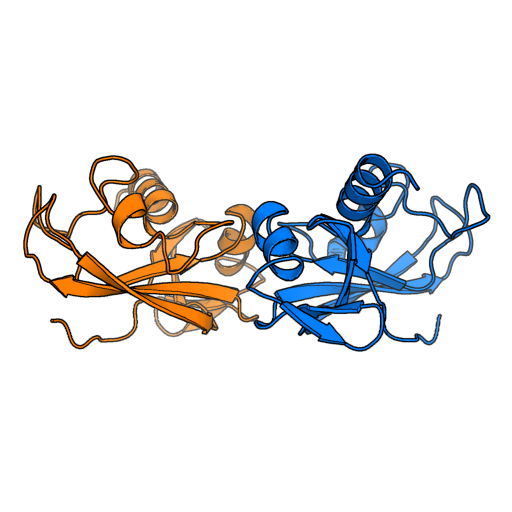 A 1 105 ? 32.987 8.318 74.607 1.00 18.51 107 TYR A O 1
ATOM 865 N N . ILE A 1 106 ? 31.417 7.199 75.796 1.00 12.78 108 ILE A N 1
ATOM 866 C CA . ILE A 1 106 ? 31.010 6.448 74.580 1.00 14.62 108 ILE A CA 1
ATOM 867 C C . ILE A 1 106 ? 30.068 7.263 73.722 1.00 12.89 108 ILE A C 1
ATOM 868 O O . ILE A 1 106 ? 29.214 8.069 74.226 1.00 14.76 108 ILE A O 1
ATOM 873 N N . VAL A 1 107 ? 30.197 7.100 72.406 1.00 13.08 109 VAL A N 1
ATOM 874 C CA . VAL A 1 107 ? 29.414 7.788 71.441 1.00 12.36 109 VAL A CA 1
ATOM 875 C C . VAL A 1 107 ? 28.617 6.743 70.673 1.00 12.97 109 VAL A C 1
ATOM 876 O O . VAL A 1 107 ? 29.165 5.858 70.023 1.00 14.21 109 VAL A O 1
ATOM 880 N N . LEU A 1 108 ? 27.301 6.944 70.716 1.00 12.65 110 LEU A N 1
ATOM 881 C CA . LEU A 1 108 ? 26.361 5.921 70.112 1.00 11.64 110 LEU A CA 1
ATOM 882 C C . LEU A 1 108 ? 25.379 6.610 69.157 1.00 14.73 110 LEU A C 1
ATOM 883 O O . LEU A 1 108 ? 25.188 7.858 69.206 1.00 15.75 110 LEU A O 1
ATOM 888 N N . LYS A 1 109 ? 24.766 5.845 68.253 1.00 13.84 111 LYS A N 1
ATOM 889 C CA . LYS A 1 109 ? 23.619 6.377 67.507 1.00 14.28 111 LYS A CA 1
ATOM 890 C C . LYS A 1 109 ? 22.387 5.806 68.241 1.00 14.42 111 LYS A C 1
ATOM 891 O O . LYS A 1 109 ? 22.408 4.639 68.618 1.00 14.35 111 LYS A O 1
ATOM 897 N N . CYS A 1 110 ? 21.380 6.628 68.459 1.00 14.46 112 CYS A N 1
ATOM 898 C CA . CYS A 1 110 ? 20.183 6.218 69.168 1.00 13.40 112 CYS A CA 1
ATOM 899 C C . CYS A 1 110 ? 18.993 6.423 68.258 1.00 13.92 112 CYS A C 1
ATOM 900 O O . CYS A 1 110 ? 18.948 7.363 67.422 1.00 15.47 112 CYS A O 1
ATOM 903 N N . GLU A 1 111 ? 18.008 5.551 68.432 1.00 14.17 113 GLU A N 1
ATOM 904 C CA . GLU A 1 111 ? 16.730 5.638 67.685 1.00 15.24 113 GLU A CA 1
ATOM 905 C C . GLU A 1 111 ? 15.622 5.372 68.653 1.00 16.95 113 GLU A C 1
ATOM 906 O O . GLU A 1 111 ? 15.486 4.270 69.149 1.00 15.43 113 GLU A O 1
ATOM 917 N N . GLU A 1 112 ? 14.830 6.441 68.933 1.00 16.37 114 GLU A N 1
ATOM 918 C CA . GLU A 1 112 ? 13.655 6.334 69.856 1.00 18.48 114 GLU A CA 1
ATOM 919 C C . GLU A 1 112 ? 14.033 5.688 71.163 1.00 16.55 114 GLU A C 1
ATOM 920 O O . GLU A 1 112 ? 13.338 4.941 71.794 1.00 18.03 114 GLU A O 1
ATOM 926 N N . GLY A 1 113 ? 15.198 6.137 71.638 1.00 14.38 115 GLY A N 1
ATOM 927 C CA . GLY A 1 113 ? 15.675 5.712 72.933 1.00 15.19 115 GLY A CA 1
ATOM 928 C C . GLY A 1 113 ? 16.496 4.435 72.974 1.00 14.46 115 GLY A C 1
ATOM 929 O O . GLY A 1 113 ? 16.964 4.043 74.048 1.00 14.66 115 GLY A O 1
ATOM 930 N N . TRP A 1 114 ? 16.729 3.805 71.805 1.00 12.48 116 TRP A N 1
ATOM 931 C CA . TRP A 1 114 ? 17.495 2.560 71.777 1.00 12.97 116 TRP A CA 1
ATOM 932 C C . TRP A 1 114 ? 18.824 2.745 71.088 1.00 11.67 116 TRP A C 1
ATOM 933 O O . TRP A 1 114 ? 18.870 3.364 70.031 1.00 12.45 116 TRP A O 1
ATOM 944 N N . PRO A 1 115 ? 19.888 2.166 71.657 1.00 12.22 117 PRO A N 1
ATOM 945 C CA . PRO A 1 115 ? 21.224 2.307 70.943 1.00 11.11 117 PRO A CA 1
ATOM 946 C C . PRO A 1 115 ? 21.294 1.353 69.762 1.00 11.74 117 PRO A C 1
ATOM 947 O O . PRO A 1 115 ? 20.926 0.177 69.928 1.00 12.73 117 PRO A O 1
ATOM 951 N N . VAL A 1 116 ? 21.776 1.820 68.653 1.00 12.23 118 VAL A N 1
ATOM 952 C CA . VAL A 1 116 ? 21.805 0.994 67.442 1.00 13.12 118 VAL A CA 1
ATOM 953 C C . VAL A 1 116 ? 23.138 0.971 66.750 1.00 13.92 118 VAL A C 1
ATOM 954 O O . VAL A 1 116 ? 23.311 0.258 65.761 1.00 16.22 118 VAL A O 1
ATOM 958 N N . HIS A 1 117 ? 24.100 1.761 67.269 1.00 13.37 119 HIS A N 1
ATOM 959 C CA . HIS A 1 117 ? 25.432 1.790 66.622 1.00 12.93 119 HIS A CA 1
ATOM 960 C C . HIS A 1 117 ? 26.424 2.367 67.621 1.00 12.71 119 HIS A C 1
ATOM 961 O O . HIS A 1 117 ? 26.104 3.223 68.446 1.00 12.16 119 HIS A O 1
ATOM 968 N N . TYR A 1 118 ? 27.643 1.878 67.506 1.00 11.59 120 TYR A N 1
ATOM 969 C CA . TYR A 1 118 ? 28.785 2.385 68.369 1.00 11.68 120 TYR A CA 1
ATOM 970 C C . TYR A 1 118 ? 29.758 3.117 67.469 1.00 10.83 120 TYR A C 1
ATOM 971 O O . TYR A 1 118 ? 30.158 2.581 66.424 1.00 13.99 120 TYR A O 1
ATOM 980 N N . HIS A 1 119 ? 30.072 4.368 67.786 1.00 12.30 121 HIS A N 1
ATOM 981 C CA . HIS A 1 119 ? 31.055 5.135 66.982 1.00 11.89 121 HIS A CA 1
ATOM 982 C C . HIS A 1 119 ? 32.482 4.772 67.444 1.00 12.52 121 HIS A C 1
ATOM 983 O O . HIS A 1 119 ? 32.872 5.084 68.502 1.00 12.65 121 HIS A O 1
ATOM 990 N N . GLU A 1 120 ? 33.223 4.042 66.597 1.00 12.12 122 GLU A N 1
ATOM 991 C CA . GLU A 1 120 ? 34.577 3.688 66.950 1.00 11.05 122 GLU A CA 1
ATOM 992 C C . GLU A 1 120 ? 35.594 4.786 66.563 1.00 11.18 122 GLU A C 1
ATOM 993 O O . GLU A 1 120 ? 35.321 5.582 65.688 1.00 12.81 122 GLU A O 1
ATOM 999 N N . ASP A 1 121 ? 36.700 4.748 67.259 1.00 11.50 123 ASP A N 1
ATOM 1000 C CA . ASP A 1 121 ? 37.851 5.574 66.828 1.00 11.20 123 ASP A CA 1
ATOM 1001 C C . ASP A 1 121 ? 38.340 5.014 65.475 1.00 11.53 123 ASP A C 1
ATOM 1002 O O . ASP A 1 121 ? 38.196 3.816 65.226 1.00 11.16 123 ASP A O 1
ATOM 1007 N N . GLU A 1 122 ? 38.928 5.898 64.647 1.00 11.17 124 GLU A N 1
ATOM 1008 C CA . GLU A 1 122 ? 39.667 5.392 63.494 1.00 9.88 124 GLU A CA 1
ATOM 1009 C C . GLU A 1 122 ? 40.849 4.582 64.032 1.00 10.67 124 GLU A C 1
ATOM 1010 O O . GLU A 1 122 ? 41.451 4.935 65.051 1.00 11.28 124 GLU A O 1
ATOM 1016 N N . VAL A 1 123 ? 41.223 3.506 63.344 1.00 9.80 125 VAL A N 1
ATOM 1017 C CA . VAL A 1 123 ? 42.313 2.686 63.808 1.00 10.87 125 VAL A CA 1
ATOM 1018 C C . VAL A 1 123 ? 43.293 2.359 62.711 1.00 11.10 125 VAL A C 1
ATOM 1019 O O . VAL A 1 123 ? 43.036 2.465 61.503 1.00 11.61 125 VAL A O 1
ATOM 1023 N N . ASN A 1 124 ? 44.485 2.002 63.189 1.00 11.76 126 ASN A N 1
ATOM 1024 C CA . ASN A 1 124 ? 45.544 1.489 62.322 1.00 12.86 126 ASN A CA 1
ATOM 1025 C C . ASN A 1 124 ? 45.545 -0.034 62.572 1.00 13.32 126 ASN A C 1
ATOM 1026 O O . ASN A 1 124 ? 45.775 -0.515 63.715 1.00 14.29 126 ASN A O 1
ATOM 1031 N N . VAL A 1 125 ? 45.319 -0.799 61.519 1.00 11.49 127 VAL A N 1
ATOM 1032 C CA . VAL A 1 125 ? 45.306 -2.296 61.642 1.00 13.49 127 VAL A CA 1
ATOM 1033 C C . VAL A 1 125 ? 46.708 -2.872 61.566 1.00 17.28 127 VAL A C 1
ATOM 1034 O O . VAL A 1 125 ? 47.598 -2.250 60.960 1.00 16.32 127 VAL A O 1
ATOM 1038 N N . GLY A 1 126 ? 46.889 -4.002 62.253 1.00 20.35 128 GLY A N 1
ATOM 1039 C CA . GLY A 1 126 ? 48.164 -4.758 62.159 1.00 22.11 128 GLY A CA 1
ATOM 1040 C C . GLY A 1 126 ? 49.169 -4.509 63.237 1.00 27.16 128 GLY A C 1
ATOM 1041 O O . GLY A 1 126 ? 48.895 -3.646 64.091 1.00 28.93 128 GLY A O 1
ATOM 1042 N N . MET B 1 1 ? 35.591 -16.059 109.957 1.00 37.83 3 MET B N 1
ATOM 1043 C CA . MET B 1 1 ? 34.477 -15.156 109.461 1.00 37.73 3 MET B CA 1
ATOM 1044 C C . MET B 1 1 ? 33.572 -15.941 108.493 1.00 36.66 3 MET B C 1
ATOM 1045 O O . MET B 1 1 ? 33.944 -17.002 107.974 1.00 36.56 3 MET B O 1
ATOM 1046 N N . HIS B 1 2 ? 32.373 -15.451 108.257 1.00 35.76 4 HIS B N 1
ATOM 1047 C CA . HIS B 1 2 ? 31.537 -16.213 107.343 1.00 33.56 4 HIS B CA 1
ATOM 1048 C C . HIS B 1 2 ? 31.659 -15.660 105.917 1.00 30.71 4 HIS B C 1
ATOM 1049 O O . HIS B 1 2 ? 30.892 -14.794 105.509 1.00 26.58 4 HIS B O 1
ATOM 1056 N N . VAL B 1 3 ? 32.619 -16.174 105.150 1.00 26.94 5 VAL B N 1
ATOM 1057 C CA . VAL B 1 3 ? 32.819 -15.664 103.812 1.00 22.61 5 VAL B CA 1
ATOM 1058 C C . VAL B 1 3 ? 31.627 -15.696 102.845 1.00 22.29 5 VAL B C 1
ATOM 1059 O O . VAL B 1 3 ? 31.354 -14.712 102.163 1.00 20.53 5 VAL B O 1
ATOM 1063 N N . LYS B 1 4 ? 30.899 -16.799 102.724 1.00 19.99 6 LYS B N 1
ATOM 1064 C CA . LYS B 1 4 ? 29.779 -16.864 101.824 1.00 19.89 6 LYS B CA 1
ATOM 1065 C C . LYS B 1 4 ? 28.696 -15.853 102.202 1.00 17.96 6 LYS B C 1
ATOM 1066 O O . LYS B 1 4 ? 28.055 -15.288 101.343 1.00 19.59 6 LYS B O 1
ATOM 1072 N N . GLU B 1 5 ? 28.468 -15.674 103.502 1.00 17.42 7 GLU B N 1
ATOM 1073 C CA . GLU B 1 5 ? 27.398 -14.752 103.934 1.00 19.47 7 GLU B CA 1
ATOM 1074 C C . GLU B 1 5 ? 27.920 -13.315 103.691 1.00 18.35 7 GLU B C 1
ATOM 1075 O O . GLU B 1 5 ? 27.143 -12.442 103.262 1.00 16.10 7 GLU B O 1
ATOM 1081 N N . ARG B 1 6 ? 29.203 -13.018 103.919 1.00 16.52 8 ARG B N 1
ATOM 1082 C CA . ARG B 1 6 ? 29.680 -11.670 103.655 1.00 15.26 8 ARG B CA 1
ATOM 1083 C C . ARG B 1 6 ? 29.662 -11.385 102.164 1.00 14.79 8 ARG B C 1
ATOM 1084 O O . ARG B 1 6 ? 29.316 -10.237 101.776 1.00 14.09 8 ARG B O 1
ATOM 1092 N N . TYR B 1 7 ? 29.915 -12.376 101.333 1.00 14.39 9 TYR B N 1
ATOM 1093 C CA . TYR B 1 7 ? 29.816 -12.137 99.935 1.00 12.17 9 TYR B CA 1
ATOM 1094 C C . TYR B 1 7 ? 28.392 -11.915 99.535 1.00 13.83 9 TYR B C 1
ATOM 1095 O O . TYR B 1 7 ? 28.131 -11.041 98.705 1.00 12.22 9 TYR B O 1
ATOM 1104 N N . LYS B 1 8 ? 27.433 -12.695 100.101 1.00 13.86 10 LYS B N 1
ATOM 1105 C CA . LYS B 1 8 ? 26.050 -12.468 99.727 1.00 15.00 10 LYS B CA 1
ATOM 1106 C C . LYS B 1 8 ? 25.644 -11.051 100.151 1.00 13.13 10 LYS B C 1
ATOM 1107 O O . LYS B 1 8 ? 24.947 -10.414 99.387 1.00 14.09 10 LYS B O 1
ATOM 1113 N N . ASN B 1 9 ? 26.100 -10.618 101.324 1.00 14.33 11 ASN B N 1
ATOM 1114 C CA . ASN B 1 9 ? 25.769 -9.262 101.758 1.00 14.03 11 ASN B CA 1
ATOM 1115 C C . ASN B 1 9 ? 26.449 -8.237 100.826 1.00 12.59 11 ASN B C 1
ATOM 1116 O O . ASN B 1 9 ? 25.867 -7.170 100.562 1.00 12.13 11 ASN B O 1
ATOM 1125 N N . PHE B 1 10 ? 27.639 -8.504 100.320 1.00 11.38 12 PHE B N 1
ATOM 1126 C CA . PHE B 1 10 ? 28.292 -7.552 99.405 1.00 10.57 12 PHE B CA 1
ATOM 1127 C C . PHE B 1 10 ? 27.515 -7.471 98.122 1.00 10.47 12 PHE B C 1
ATOM 1128 O O . PHE B 1 10 ? 27.290 -6.348 97.609 1.00 11.09 12 PHE B O 1
ATOM 1136 N N . LEU B 1 11 ? 27.028 -8.602 97.559 1.00 9.98 13 LEU B N 1
ATOM 1137 C CA . LEU B 1 11 ? 26.212 -8.522 96.359 1.00 11.61 13 LEU B CA 1
ATOM 1138 C C . LEU B 1 11 ? 24.958 -7.671 96.614 1.00 11.22 13 LEU B C 1
ATOM 1139 O O . LEU B 1 11 ? 24.587 -6.774 95.802 1.00 12.82 13 LEU B O 1
ATOM 1144 N N . ASN B 1 12 ? 24.238 -7.904 97.727 1.00 12.12 14 ASN B N 1
ATOM 1145 C CA . ASN B 1 12 ? 23.044 -7.118 97.947 1.00 11.36 14 ASN B CA 1
ATOM 1146 C C . ASN B 1 12 ? 23.318 -5.662 98.197 1.00 11.83 14 ASN B C 1
ATOM 1147 O O . ASN B 1 12 ? 22.508 -4.789 97.757 1.00 11.46 14 ASN B O 1
ATOM 1152 N N . GLN B 1 13 ? 24.371 -5.301 98.937 1.00 10.89 15 GLN B N 1
ATOM 1153 C CA . GLN B 1 13 ? 24.620 -3.949 99.160 1.00 11.92 15 GLN B CA 1
ATOM 1154 C C . GLN B 1 13 ? 25.340 -3.186 98.068 1.00 11.23 15 GLN B C 1
ATOM 1155 O O . GLN B 1 13 ? 25.087 -1.999 97.911 1.00 11.36 15 GLN B O 1
ATOM 1161 N N . HIS B 1 14 ? 26.143 -3.861 97.264 1.00 10.28 16 HIS B N 1
ATOM 1162 C CA . HIS B 1 14 ? 26.996 -3.086 96.403 1.00 11.48 16 HIS B CA 1
ATOM 1163 C C . HIS B 1 14 ? 26.999 -3.445 94.935 1.00 11.34 16 HIS B C 1
ATOM 1164 O O . HIS B 1 14 ? 27.739 -2.764 94.192 1.00 11.79 16 HIS B O 1
ATOM 1171 N N . VAL B 1 15 ? 26.262 -4.422 94.486 1.00 11.78 17 VAL B N 1
ATOM 1172 C CA . VAL B 1 15 ? 26.266 -4.708 93.072 1.00 11.08 17 VAL B CA 1
ATOM 1173 C C . VAL B 1 15 ? 24.945 -4.262 92.506 1.00 11.02 17 VAL B C 1
ATOM 1174 O O . VAL B 1 15 ? 23.899 -4.839 92.800 1.00 12.04 17 VAL B O 1
ATOM 1178 N N . GLY B 1 16 ? 25.011 -3.282 91.661 1.00 11.00 18 GLY B N 1
ATOM 1179 C CA . GLY B 1 16 ? 23.781 -2.690 91.047 1.00 12.03 18 GLY B CA 1
ATOM 1180 C C . GLY B 1 16 ? 24.047 -2.349 89.610 1.00 12.22 18 GLY B C 1
ATOM 1181 O O . GLY B 1 16 ? 24.191 -1.159 89.318 1.00 11.54 18 GLY B O 1
ATOM 1182 N N . PRO B 1 17 ? 24.111 -3.315 88.700 1.00 13.15 19 PRO B N 1
ATOM 1183 C CA . PRO B 1 17 ? 24.408 -3.019 87.280 1.00 13.36 19 PRO B CA 1
ATOM 1184 C C . PRO B 1 17 ? 23.599 -1.999 86.586 1.00 13.26 19 PRO B C 1
ATOM 1185 O O . PRO B 1 17 ? 24.087 -1.370 85.655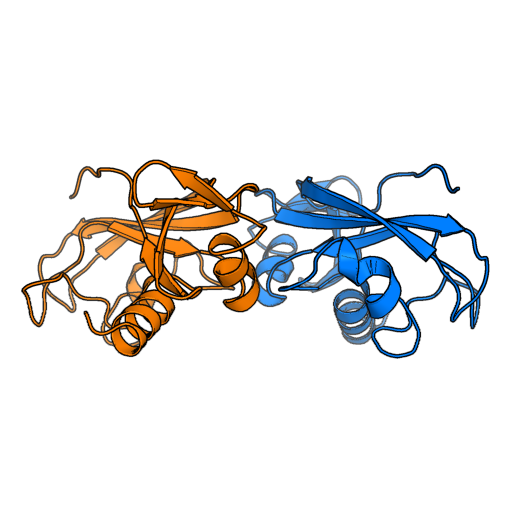 1.00 13.18 19 PRO B O 1
ATOM 1189 N N . ASP B 1 18 ? 22.393 -1.771 87.032 1.00 12.84 20 ASP B N 1
ATOM 1190 C CA . ASP B 1 18 ? 21.581 -0.730 86.407 1.00 13.52 20 ASP B CA 1
ATOM 1191 C C . ASP B 1 18 ? 21.058 0.297 87.365 1.00 13.24 20 ASP B C 1
ATOM 1192 O O . ASP B 1 18 ? 20.068 0.949 87.086 1.00 16.45 20 ASP B O 1
ATOM 1201 N N . MET B 1 19 ? 21.834 0.538 88.409 1.00 13.00 21 MET B N 1
ATOM 1202 C CA . MET B 1 19 ? 21.363 1.540 89.377 1.00 11.60 21 MET B CA 1
ATOM 1203 C C . MET B 1 19 ? 21.524 2.947 88.918 1.00 12.98 21 MET B C 1
ATOM 1204 O O . MET B 1 19 ? 22.279 3.257 87.956 1.00 13.31 21 MET B O 1
ATOM 1209 N N . SER B 1 20 ? 20.806 3.830 89.571 1.00 11.61 22 SER B N 1
ATOM 1210 C CA . SER B 1 20 ? 20.812 5.272 89.281 1.00 11.06 22 SER B CA 1
ATOM 1211 C C . SER B 1 20 ? 20.594 6.067 90.552 1.00 12.69 22 SER B C 1
ATOM 1212 O O . SER B 1 20 ? 20.068 5.525 91.539 1.00 13.31 22 SER B O 1
ATOM 1215 N N . VAL B 1 21 ? 20.933 7.335 90.497 1.00 11.40 23 VAL B N 1
ATOM 1216 C CA . VAL B 1 21 ? 20.775 8.166 91.650 1.00 14.21 23 VAL B CA 1
ATOM 1217 C C . VAL B 1 21 ? 19.334 8.291 92.043 1.00 14.36 23 VAL B C 1
ATOM 1218 O O . VAL B 1 21 ? 19.067 8.334 93.252 1.00 13.94 23 VAL B O 1
ATOM 1222 N N . GLN B 1 22 ? 18.370 8.227 91.131 1.00 12.38 24 GLN B N 1
ATOM 1223 C CA . GLN B 1 22 ? 16.957 8.363 91.508 1.00 14.46 24 GLN B CA 1
ATOM 1224 C C . GLN B 1 22 ? 16.462 7.118 92.229 1.00 13.88 24 GLN B C 1
ATOM 1225 O O . GLN B 1 22 ? 15.387 7.207 92.851 1.00 16.52 24 GLN B O 1
ATOM 1231 N N . ARG B 1 23 ? 17.200 6.004 92.224 1.00 11.91 25 ARG B N 1
ATOM 1232 C CA . ARG B 1 23 ? 16.741 4.789 92.862 1.00 10.71 25 ARG B CA 1
ATOM 1233 C C . ARG B 1 23 ? 17.394 4.526 94.203 1.00 9.61 25 ARG B C 1
ATOM 1234 O O . ARG B 1 23 ? 17.196 3.463 94.787 1.00 11.95 25 ARG B O 1
ATOM 1242 N N . CYS B 1 24 ? 18.182 5.478 94.730 1.00 10.19 26 CYS B N 1
ATOM 1243 C CA . CYS B 1 24 ? 18.807 5.214 96.032 1.00 9.68 26 CYS B CA 1
ATOM 1244 C C . CYS B 1 24 ? 17.704 4.879 97.087 1.00 10.06 26 CYS B C 1
ATOM 1245 O O . CYS B 1 24 ? 17.848 3.932 97.789 1.00 11.01 26 CYS B O 1
ATOM 1248 N N . ASN B 1 25 ? 16.622 5.703 97.163 1.00 9.09 27 ASN B N 1
ATOM 1249 C CA . ASN B 1 25 ? 15.677 5.455 98.254 1.00 8.74 27 ASN B CA 1
ATOM 1250 C C . ASN B 1 25 ? 14.931 4.148 98.041 1.00 10.20 27 ASN B C 1
ATOM 1251 O O . ASN B 1 25 ? 14.811 3.350 98.947 1.00 11.95 27 ASN B O 1
ATOM 1256 N N . SER B 1 26 ? 14.431 3.937 96.814 1.00 9.88 28 SER B N 1
ATOM 1257 C CA . SER B 1 26 ? 13.679 2.696 96.576 1.00 10.18 28 SER B CA 1
ATOM 1258 C C . SER B 1 26 ? 14.463 1.454 96.693 1.00 9.88 28 SER B C 1
ATOM 1259 O O . SER B 1 26 ? 14.035 0.462 97.311 1.00 11.34 28 SER B O 1
ATOM 1262 N N . GLU B 1 27 ? 15.715 1.479 96.208 1.00 9.83 29 GLU B N 1
ATOM 1263 C CA . GLU B 1 27 ? 16.473 0.236 96.182 1.00 11.17 29 GLU B CA 1
ATOM 1264 C C . GLU B 1 27 ? 17.007 -0.130 97.585 1.00 10.88 29 GLU B C 1
ATOM 1265 O O . GLU B 1 27 ? 17.068 -1.287 97.916 1.00 10.79 29 GLU B O 1
ATOM 1271 N N . ILE B 1 28 ? 17.382 0.879 98.349 1.00 9.61 30 ILE B N 1
ATOM 1272 C CA . ILE B 1 28 ? 17.887 0.631 99.727 1.00 9.57 30 ILE B CA 1
ATOM 1273 C C . ILE B 1 28 ? 16.771 0.195 100.680 1.00 9.57 30 ILE B C 1
ATOM 1274 O O . ILE B 1 28 ? 16.992 -0.541 101.610 1.00 9.93 30 ILE B O 1
ATOM 1279 N N . GLY B 1 29 ? 15.536 0.657 100.409 1.00 10.52 31 GLY B N 1
ATOM 1280 C CA . GLY B 1 29 ? 14.428 0.445 101.311 1.00 12.02 31 GLY B CA 1
ATOM 1281 C C . GLY B 1 29 ? 13.882 -0.944 101.382 1.00 13.40 31 GLY B C 1
ATOM 1282 O O . GLY B 1 29 ? 14.303 -1.846 100.676 1.00 14.01 31 GLY B O 1
ATOM 1283 N N . PRO B 1 30 ? 12.885 -1.070 102.235 1.00 15.73 32 PRO B N 1
ATOM 1284 C CA . PRO B 1 30 ? 12.317 -2.386 102.462 1.00 16.61 32 PRO B CA 1
ATOM 1285 C C . PRO B 1 30 ? 11.520 -3.016 101.341 1.00 18.45 32 PRO B C 1
ATOM 1286 O O . PRO B 1 30 ? 11.180 -4.181 101.453 1.00 21.25 32 PRO B O 1
ATOM 1290 N N . ASN B 1 31 ? 11.227 -2.290 100.312 1.00 17.14 33 ASN B N 1
ATOM 1291 C CA . ASN B 1 31 ? 10.508 -2.931 99.177 1.00 18.78 33 ASN B CA 1
ATOM 1292 C C . ASN B 1 31 ? 11.438 -3.516 98.190 1.00 17.85 33 ASN B C 1
ATOM 1293 O O . ASN B 1 31 ? 11.011 -4.029 97.198 1.00 18.97 33 ASN B O 1
ATOM 1298 N N . ASN B 1 32 ? 12.729 -3.347 98.422 1.00 14.99 34 ASN B N 1
ATOM 1299 C CA . ASN B 1 32 ? 13.791 -3.947 97.561 1.00 13.44 34 ASN B CA 1
ATOM 1300 C C . ASN B 1 32 ? 14.898 -4.589 98.387 1.00 13.31 34 ASN B C 1
ATOM 1301 O O . ASN B 1 32 ? 14.678 -5.653 99.005 1.00 16.62 34 ASN B O 1
ATOM 1306 N N . ARG B 1 33 ? 16.066 -3.947 98.507 1.00 11.57 35 ARG B N 1
ATOM 1307 C CA . ARG B 1 33 ? 17.182 -4.636 99.146 1.00 13.62 35 ARG B CA 1
ATOM 1308 C C . ARG B 1 33 ? 17.248 -4.600 100.641 1.00 12.72 35 ARG B C 1
ATOM 1309 O O . ARG B 1 33 ? 17.979 -5.388 101.259 1.00 13.11 35 ARG B O 1
ATOM 1317 N N . LYS B 1 34 ? 16.469 -3.722 101.260 1.00 13.34 36 LYS B N 1
ATOM 1318 C CA . LYS B 1 34 ? 16.423 -3.647 102.709 1.00 15.31 36 LYS B CA 1
ATOM 1319 C C . LYS B 1 34 ? 17.828 -3.602 103.316 1.00 12.90 36 LYS B C 1
ATOM 1320 O O . LYS B 1 34 ? 18.170 -4.330 104.267 1.00 13.76 36 LYS B O 1
ATOM 1326 N N . ILE B 1 35 ? 18.657 -2.719 102.785 1.00 9.63 37 ILE B N 1
ATOM 1327 C CA . ILE B 1 35 ? 20.060 -2.522 103.276 1.00 10.79 37 ILE B CA 1
ATOM 1328 C C . ILE B 1 35 ? 19.979 -1.816 104.633 1.00 11.22 37 ILE B C 1
ATOM 1329 O O . ILE B 1 35 ? 19.353 -0.766 104.743 1.00 10.18 37 ILE B O 1
ATOM 1334 N N . THR B 1 36 ? 20.644 -2.432 105.604 1.00 12.65 38 THR B N 1
ATOM 1335 C CA . THR B 1 36 ? 20.563 -2.023 106.979 1.00 13.19 38 THR B CA 1
ATOM 1336 C C . THR B 1 36 ? 21.920 -1.833 107.632 1.00 11.44 38 THR B C 1
ATOM 1337 O O . THR B 1 36 ? 22.872 -2.495 107.333 1.00 12.98 38 THR B O 1
ATOM 1344 N N . LEU B 1 37 ? 21.932 -0.880 108.538 1.00 10.80 39 LEU B N 1
ATOM 1345 C CA . LEU B 1 37 ? 23.178 -0.527 109.298 1.00 10.23 39 LEU B CA 1
ATOM 1346 C C . LEU B 1 37 ? 23.614 -1.645 110.205 1.00 11.62 39 LEU B C 1
ATOM 1347 O O . LEU B 1 37 ? 22.797 -2.185 110.967 1.00 12.78 39 LEU B O 1
ATOM 1352 N N . SER B 1 38 ? 24.891 -1.997 110.125 1.00 13.01 40 SER B N 1
ATOM 1353 C CA . SER B 1 38 ? 25.430 -3.040 111.014 1.00 13.22 40 SER B CA 1
ATOM 1354 C C . SER B 1 38 ? 25.195 -2.695 112.435 1.00 11.39 40 SER B C 1
ATOM 1355 O O . SER B 1 38 ? 25.257 -1.560 112.894 1.00 13.44 40 SER B O 1
ATOM 1359 N N . GLY B 1 39 ? 24.901 -3.793 113.187 1.00 11.24 41 GLY B N 1
ATOM 1360 C CA . GLY B 1 39 ? 24.643 -3.609 114.609 1.00 11.32 41 GLY B CA 1
ATOM 1361 C C . GLY B 1 39 ? 23.212 -3.219 114.973 1.00 10.60 41 GLY B C 1
ATOM 1362 O O . GLY B 1 39 ? 22.904 -2.989 116.118 1.00 11.10 41 GLY B O 1
ATOM 1363 N N . THR B 1 40 ? 22.370 -3.164 113.924 1.00 10.63 42 THR B N 1
ATOM 1364 C CA . THR B 1 40 ? 20.987 -2.859 114.106 1.00 10.00 42 THR B CA 1
ATOM 1365 C C . THR B 1 40 ? 20.097 -3.762 113.340 1.00 10.95 42 THR B C 1
ATOM 1366 O O . THR B 1 40 ? 20.585 -4.266 112.340 1.00 12.10 42 THR B O 1
ATOM 1370 N N . ASP B 1 41 ? 18.820 -3.899 113.691 1.00 10.81 43 ASP B N 1
ATOM 1371 C CA . ASP B 1 41 ? 17.968 -4.681 112.815 1.00 11.09 43 ASP B CA 1
ATOM 1372 C C . ASP B 1 41 ? 17.189 -3.796 111.867 1.00 12.70 43 ASP B C 1
ATOM 1373 O O . ASP B 1 41 ? 16.631 -4.323 110.867 1.00 13.80 43 ASP B O 1
ATOM 1378 N N . ASN B 1 42 ? 17.259 -2.481 112.059 1.00 10.34 44 ASN B N 1
ATOM 1379 C CA . ASN B 1 42 ? 16.347 -1.591 111.291 1.00 11.36 44 ASN B CA 1
ATOM 1380 C C . ASN B 1 42 ? 16.980 -0.265 110.958 1.00 11.75 44 ASN B C 1
ATOM 1381 O O . ASN B 1 42 ? 16.285 0.600 110.493 1.00 11.60 44 ASN B O 1
ATOM 1386 N N . GLY B 1 43 ? 18.261 -0.083 111.186 1.00 9.81 45 GLY B N 1
ATOM 1387 C CA . GLY B 1 43 ? 18.864 1.251 111.057 1.00 9.76 45 GLY B CA 1
ATOM 1388 C C . GLY B 1 43 ? 19.248 1.578 109.593 1.00 11.17 45 GLY B C 1
ATOM 1389 O O . GLY B 1 43 ? 19.528 0.683 108.780 1.00 11.20 45 GLY B O 1
ATOM 1390 N N . CYS B 1 44 ? 19.242 2.901 109.343 1.00 10.09 46 CYS B N 1
ATOM 1391 C CA . CYS B 1 44 ? 19.712 3.414 108.006 1.00 11.60 46 CYS B CA 1
AT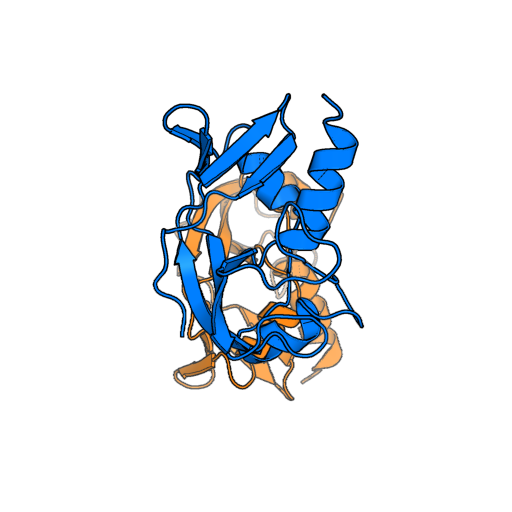OM 1392 C C . CYS B 1 44 ? 21.222 3.495 107.954 1.00 10.18 46 CYS B C 1
ATOM 1393 O O . CYS B 1 44 ? 21.896 4.101 108.842 1.00 10.71 46 CYS B O 1
ATOM 1396 N N . LYS B 1 45 ? 21.855 2.905 106.938 1.00 10.51 47 LYS B N 1
ATOM 1397 C CA . LYS B 1 45 ? 23.315 3.086 106.729 1.00 9.50 47 LYS B CA 1
ATOM 1398 C C . LYS B 1 45 ? 23.523 4.530 106.325 1.00 10.15 47 LYS B C 1
ATOM 1399 O O . LYS B 1 45 ? 22.757 5.140 105.542 1.00 10.55 47 LYS B O 1
ATOM 1405 N N . PRO B 1 46 ? 24.650 5.155 106.749 1.00 8.97 48 PRO B N 1
ATOM 1406 C CA . PRO B 1 46 ? 24.883 6.542 106.418 1.00 9.07 48 PRO B CA 1
ATOM 1407 C C . PRO B 1 46 ? 25.363 6.718 104.987 1.00 8.13 48 PRO B C 1
ATOM 1408 O O . PRO B 1 46 ? 25.243 7.810 104.482 1.00 9.97 48 PRO B O 1
ATOM 1412 N N . VAL B 1 47 ? 25.995 5.690 104.387 1.00 9.11 49 VAL B N 1
ATOM 1413 C CA . VAL B 1 47 ? 26.395 5.789 102.953 1.00 8.05 49 VAL B CA 1
ATOM 1414 C C . VAL B 1 47 ? 26.366 4.366 102.430 1.00 9.74 49 VAL B C 1
ATOM 1415 O O . VAL B 1 47 ? 26.700 3.396 103.169 1.00 10.69 49 VAL B O 1
ATOM 1419 N N . ASN B 1 48 ? 25.924 4.239 101.197 1.00 7.97 50 ASN B N 1
ATOM 1420 C CA . ASN B 1 48 ? 25.975 2.911 100.543 1.00 8.74 50 ASN B CA 1
ATOM 1421 C C . ASN B 1 48 ? 26.206 3.134 99.063 1.00 8.52 50 ASN B C 1
ATOM 1422 O O . ASN B 1 48 ? 25.399 3.786 98.429 1.00 10.19 50 ASN B O 1
ATOM 1427 N N . THR B 1 49 ? 27.289 2.610 98.548 1.00 8.53 51 THR B N 1
ATOM 1428 C CA . THR B 1 49 ? 27.620 2.760 97.118 1.00 9.12 51 THR B CA 1
ATOM 1429 C C . THR B 1 49 ? 27.233 1.533 96.336 1.00 9.35 51 THR B C 1
ATOM 1430 O O . THR B 1 49 ? 27.564 0.374 96.694 1.00 10.54 51 THR B O 1
ATOM 1434 N N . PHE B 1 50 ? 26.541 1.770 95.245 1.00 9.18 52 PHE B N 1
ATOM 1435 C CA . PHE B 1 50 ? 26.252 0.664 94.294 1.00 9.67 52 PHE B CA 1
ATOM 1436 C C . PHE B 1 50 ? 27.250 0.755 93.161 1.00 10.62 52 PHE B C 1
ATOM 1437 O O . PHE B 1 50 ? 27.426 1.800 92.547 1.00 10.44 52 PHE B O 1
ATOM 1445 N N . ILE B 1 51 ? 27.904 -0.352 92.887 1.00 9.20 53 ILE B N 1
ATOM 1446 C CA . ILE B 1 51 ? 28.859 -0.411 91.733 1.00 9.67 53 ILE B CA 1
ATOM 1447 C C . ILE B 1 51 ? 27.985 -0.807 90.492 1.00 8.74 53 ILE B C 1
ATOM 1448 O O . ILE B 1 51 ? 27.254 -1.820 90.509 1.00 10.18 53 ILE B O 1
ATOM 1453 N N . LEU B 1 52 ? 28.102 0.038 89.460 1.00 9.46 54 LEU B N 1
ATOM 1454 C CA . LEU B 1 52 ? 27.297 -0.218 88.288 1.00 11.11 54 LEU B CA 1
ATOM 1455 C C . LEU B 1 52 ? 27.988 -1.197 87.353 1.00 10.69 54 LEU B C 1
ATOM 1456 O O . LEU B 1 52 ? 28.379 -0.821 86.217 1.00 13.29 54 LEU B O 1
ATOM 1461 N N . ALA B 1 53 ? 28.089 -2.417 87.822 1.00 11.26 55 ALA B N 1
ATOM 1462 C CA . ALA B 1 53 ? 28.804 -3.434 87.011 1.00 10.94 55 ALA B CA 1
ATOM 1463 C C . ALA B 1 53 ? 28.314 -4.786 87.464 1.00 12.23 55 ALA B C 1
ATOM 1464 O O . ALA B 1 53 ? 27.759 -4.966 88.567 1.00 13.12 55 ALA B O 1
ATOM 1466 N N . ASN B 1 54 ? 28.599 -5.751 86.587 1.00 13.44 56 ASN B N 1
ATOM 1467 C CA . ASN B 1 54 ? 28.269 -7.155 86.794 1.00 15.69 56 ASN B CA 1
ATOM 1468 C C . ASN B 1 54 ? 29.073 -7.767 87.935 1.00 14.79 56 ASN B C 1
ATOM 1469 O O . ASN B 1 54 ? 30.291 -7.466 88.110 1.00 14.27 56 ASN B O 1
ATOM 1474 N N . LYS B 1 55 ? 28.521 -8.709 88.674 1.00 14.41 57 LYS B N 1
ATOM 1475 C CA . LYS B 1 55 ? 29.318 -9.317 89.749 1.00 14.55 57 LYS B CA 1
ATOM 1476 C C . LYS B 1 55 ? 30.601 -10.005 89.379 1.00 14.06 57 LYS B C 1
ATOM 1477 O O . LYS B 1 55 ? 31.557 -10.058 90.151 1.00 14.88 57 LYS B O 1
ATOM 1484 N N . ARG B 1 56 ? 30.635 -10.586 88.183 1.00 14.48 58 ARG B N 1
ATOM 1485 C CA . ARG B 1 56 ? 31.875 -11.242 87.786 1.00 15.64 58 ARG B CA 1
ATOM 1486 C C . ARG B 1 56 ? 32.991 -10.272 87.471 1.00 13.35 58 ARG B C 1
ATOM 1487 O O . ARG B 1 56 ? 34.186 -10.529 87.812 1.00 16.12 58 ARG B O 1
ATOM 1495 N N . LEU B 1 57 ? 32.610 -9.133 86.891 1.00 13.21 59 LEU B N 1
ATOM 1496 C CA . LEU B 1 57 ? 33.648 -8.114 86.599 1.00 12.61 59 LEU B CA 1
ATOM 1497 C C . LEU B 1 57 ? 34.221 -7.591 87.889 1.00 10.66 59 LEU B C 1
ATOM 1498 O O . LEU B 1 57 ? 35.395 -7.369 88.048 1.00 11.53 59 LEU B O 1
ATOM 1503 N N . ILE B 1 58 ? 33.315 -7.360 88.880 1.00 10.82 60 ILE B N 1
ATOM 1504 C CA . ILE B 1 58 ? 33.754 -6.870 90.197 1.00 10.94 60 ILE B CA 1
ATOM 1505 C C . ILE B 1 58 ? 34.631 -7.869 90.898 1.00 13.19 60 ILE B C 1
ATOM 1506 O O . ILE B 1 58 ? 35.652 -7.471 91.487 1.00 12.48 60 ILE B O 1
ATOM 1511 N N . LYS B 1 59 ? 34.280 -9.149 90.822 1.00 13.34 61 LYS B N 1
ATOM 1512 C CA . LYS B 1 59 ? 35.072 -10.184 91.475 1.00 15.92 61 LYS B CA 1
ATOM 1513 C C . LYS B 1 59 ? 36.516 -10.189 90.914 1.00 14.46 61 LYS B C 1
ATOM 1514 O O . LYS B 1 59 ? 37.427 -10.482 91.664 1.00 16.69 61 LYS B O 1
ATOM 1520 N N . THR B 1 60 ? 36.778 -9.823 89.651 1.00 14.72 62 THR B N 1
ATOM 1521 C CA . THR B 1 60 ? 38.179 -9.856 89.192 1.00 14.94 62 THR B CA 1
ATOM 1522 C C . THR B 1 60 ? 39.033 -8.840 89.909 1.00 15.03 62 THR B C 1
ATOM 1523 O O . THR B 1 60 ? 40.221 -8.969 89.880 1.00 15.80 62 THR B O 1
ATOM 1527 N N . VAL B 1 61 ? 38.435 -7.841 90.583 1.00 12.69 63 VAL B N 1
ATOM 1528 C CA . VAL B 1 61 ? 39.249 -6.899 91.342 1.00 12.34 63 VAL B CA 1
ATOM 1529 C C . VAL B 1 61 ? 39.971 -7.636 92.474 1.00 14.72 63 VAL B C 1
ATOM 1530 O O . VAL B 1 61 ? 41.029 -7.191 92.890 1.00 14.61 63 VAL B O 1
ATOM 1534 N N . CYS B 1 62 ? 39.363 -8.763 92.932 1.00 13.97 64 CYS B N 1
ATOM 1535 C CA . CYS B 1 62 ? 39.987 -9.596 93.981 1.00 16.75 64 CYS B CA 1
ATOM 1536 C C . CYS B 1 62 ? 41.148 -10.419 93.437 1.00 20.43 64 CYS B C 1
ATOM 1537 O O . CYS B 1 62 ? 41.988 -10.940 94.241 1.00 23.11 64 CYS B O 1
ATOM 1540 N N . GLY B 1 63 ? 41.248 -10.480 92.101 1.00 20.20 65 GLY B N 1
ATOM 1541 C CA . GLY B 1 63 ? 42.421 -11.153 91.500 1.00 22.60 65 GLY B CA 1
ATOM 1542 C C . GLY B 1 63 ? 43.291 -10.238 90.664 1.00 21.48 65 GLY B C 1
ATOM 1543 O O . GLY B 1 63 ? 43.779 -9.179 91.103 1.00 22.11 65 GLY B O 1
ATOM 1544 N N . ARG B 1 64 ? 43.428 -10.593 89.371 1.00 21.95 66 ARG B N 1
ATOM 1545 C CA . ARG B 1 64 ? 44.320 -9.834 88.532 1.00 20.54 66 ARG B CA 1
ATOM 1546 C C . ARG B 1 64 ? 43.947 -8.371 88.189 1.00 18.97 66 ARG B C 1
ATOM 1547 O O . ARG B 1 64 ? 44.786 -7.578 87.732 1.00 20.15 66 ARG B O 1
ATOM 1555 N N . ALA B 1 65 ? 42.691 -7.998 88.439 1.00 16.80 67 ALA B N 1
ATOM 1556 C CA . ALA B 1 65 ? 42.273 -6.626 88.102 1.00 15.88 67 ALA B CA 1
ATOM 1557 C C . ALA B 1 65 ? 42.289 -5.685 89.309 1.00 15.75 67 ALA B C 1
ATOM 1558 O O . ALA B 1 65 ? 41.719 -4.602 89.223 1.00 15.53 67 ALA B O 1
ATOM 1560 N N . GLY B 1 66 ? 42.994 -6.071 90.361 1.00 14.95 68 GLY B N 1
ATOM 1561 C CA . GLY B 1 66 ? 43.176 -5.215 91.551 1.00 16.38 68 GLY B CA 1
ATOM 1562 C C . GLY B 1 66 ? 44.594 -5.308 92.033 1.00 17.32 68 GLY B C 1
ATOM 1563 O O . GLY B 1 66 ? 45.356 -6.212 91.637 1.00 18.85 68 GLY B O 1
ATOM 1564 N N . SER B 1 67 ? 44.967 -4.374 92.901 1.00 16.95 69 SER B N 1
ATOM 1565 C CA . SER B 1 67 ? 46.322 -4.351 93.515 1.00 17.21 69 SER B CA 1
ATOM 1566 C C . SER B 1 67 ? 46.128 -4.127 95.000 1.00 15.36 69 SER B C 1
ATOM 1567 O O . SER B 1 67 ? 45.160 -3.519 95.450 1.00 13.66 69 SER B O 1
ATOM 1570 N N . PRO B 1 68 ? 47.032 -4.583 95.857 1.00 15.96 70 PRO B N 1
ATOM 1571 C CA . PRO B 1 68 ? 46.858 -4.382 97.284 1.00 14.54 70 PRO B CA 1
ATOM 1572 C C . PRO B 1 68 ? 46.947 -2.923 97.734 1.00 15.53 70 PRO B C 1
ATOM 1573 O O . PRO B 1 68 ? 47.708 -2.127 97.187 1.00 17.13 70 PRO B O 1
ATOM 1577 N N . GLN B 1 69 ? 46.157 -2.611 98.757 1.00 15.16 71 GLN B N 1
ATOM 1578 C CA . GLN B 1 69 ? 46.173 -1.294 99.395 1.00 16.81 71 GLN B CA 1
ATOM 1579 C C . GLN B 1 69 ? 45.955 -1.619 100.857 1.00 18.48 71 GLN B C 1
ATOM 1580 O O . GLN B 1 69 ? 44.835 -1.783 101.328 1.00 17.97 71 GLN B O 1
ATOM 1586 N N . GLY B 1 70 ? 47.072 -1.764 101.623 1.00 18.70 72 GLY B N 1
ATOM 1587 C CA . GLY B 1 70 ? 46.861 -2.191 102.992 1.00 20.47 72 GLY B CA 1
ATOM 1588 C C . GLY B 1 70 ? 46.242 -3.588 103.074 1.00 20.93 72 GLY B C 1
ATOM 1589 O O . GLY B 1 70 ? 46.654 -4.495 102.355 1.00 21.00 72 GLY B O 1
ATOM 1590 N N . ASN B 1 71 ? 45.252 -3.801 103.937 1.00 20.90 73 ASN B N 1
ATOM 1591 C CA . ASN B 1 71 ? 44.607 -5.118 103.954 1.00 21.80 73 ASN B CA 1
ATOM 1592 C C . ASN B 1 71 ? 43.464 -5.181 102.902 1.00 19.98 73 ASN B C 1
ATOM 1593 O O . ASN B 1 71 ? 42.722 -6.174 102.856 1.00 20.78 73 ASN B O 1
ATOM 1598 N N . MET B 1 72 ? 43.313 -4.091 102.126 1.00 17.18 74 MET B N 1
ATOM 1599 C CA . MET B 1 72 ? 42.270 -4.092 101.106 1.00 16.02 74 MET B CA 1
ATOM 1600 C C . MET B 1 72 ? 42.856 -4.227 99.701 1.00 15.02 74 MET B C 1
ATOM 1601 O O . MET B 1 72 ? 44.102 -4.423 99.521 1.00 14.63 74 MET B O 1
ATOM 1610 N N . VAL B 1 73 ? 41.991 -4.146 98.698 1.00 14.97 75 VAL B N 1
ATOM 1611 C CA . VAL B 1 73 ? 42.426 -4.181 97.347 1.00 13.75 75 VAL B CA 1
ATOM 1612 C C . VAL B 1 73 ? 41.821 -2.980 96.584 1.00 13.23 75 VAL B C 1
ATOM 1613 O O . VAL B 1 73 ? 40.662 -2.639 96.795 1.00 13.66 75 VAL B O 1
ATOM 1620 N N . ARG B 1 74 ? 42.578 -2.349 95.732 1.00 11.10 76 ARG B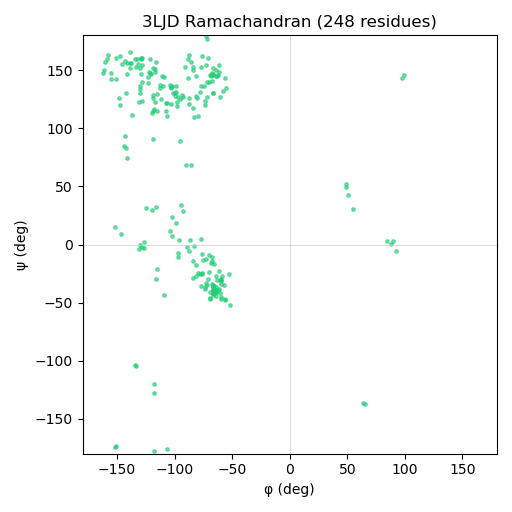 N 1
ATOM 1621 C CA . ARG B 1 74 ? 42.035 -1.239 94.931 1.00 10.95 76 ARG B CA 1
ATOM 1622 C C . ARG B 1 74 ? 41.942 -1.678 93.477 1.00 12.87 76 ARG B C 1
ATOM 1623 O O . ARG B 1 74 ? 42.898 -2.252 92.908 1.00 12.45 76 ARG B O 1
ATOM 1631 N N . SER B 1 75 ? 40.860 -1.385 92.790 1.00 12.02 77 SER B N 1
ATOM 1632 C CA . SER B 1 75 ? 40.749 -1.815 91.402 1.00 12.74 77 SER B CA 1
ATOM 1633 C C . SER B 1 75 ? 41.813 -1.057 90.533 1.00 13.32 77 SER B C 1
ATOM 1634 O O . SER B 1 75 ? 42.154 0.137 90.773 1.00 14.23 77 SER B O 1
ATOM 1637 N N . ASN B 1 76 ? 42.300 -1.761 89.521 1.00 13.02 78 ASN B N 1
ATOM 1638 C CA . ASN B 1 76 ? 43.229 -1.122 88.624 1.00 13.44 78 ASN B CA 1
ATOM 1639 C C . ASN B 1 76 ? 42.576 -0.162 87.652 1.00 14.62 78 ASN B C 1
ATOM 1640 O O . ASN B 1 76 ? 43.202 0.764 87.136 1.00 16.49 78 ASN B O 1
ATOM 1645 N N . GLN B 1 77 ? 41.282 -0.381 87.386 1.00 13.19 79 GLN B N 1
ATOM 1646 C CA . GLN B 1 77 ? 40.490 0.487 86.479 1.00 13.45 79 GLN B CA 1
ATOM 1647 C C . GLN B 1 77 ? 39.348 1.103 87.257 1.00 12.73 79 GLN B C 1
ATOM 1648 O O . GLN B 1 77 ? 38.859 0.499 88.211 1.00 12.91 79 GLN B O 1
ATOM 1654 N N . PRO B 1 78 ? 38.903 2.264 86.848 1.00 13.80 80 PRO B N 1
ATOM 1655 C CA . PRO B 1 78 ? 37.772 2.861 87.573 1.00 13.47 80 PRO B CA 1
ATOM 1656 C C . PRO B 1 78 ? 36.499 2.210 87.180 1.00 13.72 80 PRO B C 1
ATOM 1657 O O . PRO B 1 78 ? 36.365 1.638 86.081 1.00 13.54 80 PRO B O 1
ATOM 1661 N N . PHE B 1 79 ? 35.536 2.236 88.104 1.00 11.12 81 PHE B N 1
ATOM 1662 C CA . PHE B 1 79 ? 34.156 1.709 87.853 1.00 11.43 81 PHE B CA 1
ATOM 1663 C C . PHE B 1 79 ? 33.099 2.741 88.022 1.00 11.59 81 PHE B C 1
ATOM 1664 O O . PHE B 1 79 ? 33.267 3.686 88.834 1.00 11.72 81 PHE B O 1
ATOM 1672 N N . PRO B 1 80 ? 32.053 2.671 87.263 1.00 10.57 82 PRO B N 1
ATOM 1673 C CA . PRO B 1 80 ? 30.937 3.617 87.464 1.00 11.03 82 PRO B CA 1
ATOM 1674 C C . PRO B 1 80 ? 30.224 3.200 88.783 1.00 9.69 82 PRO B C 1
ATOM 1675 O O . PRO B 1 80 ? 30.077 2.028 89.065 1.00 10.89 82 PRO B O 1
ATOM 1679 N N . VAL B 1 81 ? 29.841 4.217 89.565 1.00 9.77 83 VAL B N 1
ATOM 1680 C CA . VAL B 1 81 ? 29.196 3.945 90.834 1.00 9.69 83 VAL B CA 1
ATOM 1681 C C . VAL B 1 81 ? 28.110 5.001 91.084 1.00 10.76 83 VAL B C 1
ATOM 1682 O O . VAL B 1 81 ? 28.072 6.064 90.506 1.00 10.83 83 VAL B O 1
ATOM 1686 N N . VAL B 1 82 ? 27.150 4.610 91.947 1.00 10.43 84 VAL B N 1
ATOM 1687 C CA . VAL B 1 82 ? 26.080 5.509 92.467 1.00 8.69 84 VAL B CA 1
ATOM 1688 C C . VAL B 1 82 ? 26.341 5.469 93.977 1.00 9.14 84 VAL B C 1
ATOM 1689 O O . VAL B 1 82 ? 26.219 4.432 94.647 1.00 10.63 84 VAL B O 1
ATOM 1693 N N . LYS B 1 83 ? 26.763 6.621 94.560 1.00 8.59 85 LYS B N 1
ATOM 1694 C CA . LYS B 1 83 ? 26.994 6.723 96.043 1.00 8.43 85 LYS B CA 1
ATOM 1695 C C . LYS B 1 83 ? 25.757 7.353 96.660 1.00 9.51 85 LYS B C 1
ATOM 1696 O O . LYS B 1 83 ? 25.317 8.461 96.271 1.00 11.18 85 LYS B O 1
ATOM 1702 N N . CYS B 1 84 ? 25.168 6.653 97.584 1.00 8.55 86 CYS B N 1
ATOM 1703 C CA . CYS B 1 84 ? 23.940 7.143 98.231 1.00 7.69 86 CYS B CA 1
ATOM 1704 C C . CYS B 1 84 ? 24.315 7.565 99.608 1.00 8.77 86 CYS B C 1
ATOM 1705 O O . CYS B 1 84 ? 24.760 6.734 100.411 1.00 10.75 86 CYS B O 1
ATOM 1708 N N . VAL B 1 85 ? 24.077 8.843 99.949 1.00 8.51 87 VAL B N 1
ATOM 1709 C CA . VAL B 1 85 ? 24.446 9.384 101.311 1.00 8.81 87 VAL B CA 1
ATOM 1710 C C . VAL B 1 85 ? 23.200 9.728 102.087 1.00 9.84 87 VAL B C 1
ATOM 1711 O O . VAL B 1 85 ? 22.338 10.392 101.553 1.00 9.95 87 VAL B O 1
ATOM 1715 N N . LEU B 1 86 ? 23.150 9.325 103.353 1.00 8.52 88 LEU B N 1
ATOM 1716 C CA . LEU B 1 86 ? 21.899 9.510 104.161 1.00 10.23 88 LEU B CA 1
ATOM 1717 C C . LEU B 1 86 ? 21.664 10.972 104.372 1.00 9.43 88 LEU B C 1
ATOM 1718 O O . LEU B 1 86 ? 22.551 11.719 104.838 1.00 10.31 88 LEU B O 1
ATOM 1723 N N . ASN B 1 87 ? 20.405 11.425 104.083 1.00 9.92 89 ASN B N 1
ATOM 1724 C CA . ASN B 1 87 ? 20.023 12.817 104.209 1.00 9.62 89 ASN B CA 1
ATOM 1725 C C . ASN B 1 87 ? 18.968 12.984 105.265 1.00 13.23 89 ASN B C 1
ATOM 1726 O O . ASN B 1 87 ? 18.860 14.058 105.841 1.00 13.83 89 ASN B O 1
ATOM 1731 N N . ASN B 1 88 ? 18.135 11.959 105.467 1.00 11.38 90 ASN B N 1
ATOM 1732 C CA . ASN B 1 88 ? 17.076 12.032 106.476 1.00 12.71 90 ASN B CA 1
ATOM 1733 C C . ASN B 1 88 ? 16.706 10.629 106.918 1.00 10.83 90 ASN B C 1
ATOM 1734 O O . ASN B 1 88 ? 16.764 9.684 106.119 1.00 11.59 90 ASN B O 1
ATOM 1739 N N . GLY B 1 89 ? 16.311 10.498 108.199 1.00 11.78 91 GLY B N 1
ATOM 1740 C CA . GLY B 1 89 ? 15.807 9.216 108.702 1.00 12.48 91 GLY B CA 1
ATOM 1741 C C . GLY B 1 89 ? 16.824 8.381 109.419 1.00 14.51 91 GLY B C 1
ATOM 1742 O O . GLY B 1 89 ? 18.027 8.407 109.090 1.00 13.82 91 GLY B O 1
ATOM 1743 N N . GLU B 1 90 ? 16.389 7.697 110.444 1.00 12.77 92 GLU B N 1
ATOM 1744 C CA . GLU B 1 90 ? 17.295 6.865 111.226 1.00 13.80 92 GLU B CA 1
ATOM 1745 C C . GLU B 1 90 ? 16.974 5.387 111.154 1.00 12.85 92 GLU B C 1
ATOM 1746 O O . GLU B 1 90 ? 17.856 4.475 111.426 1.00 15.05 92 GLU B O 1
ATOM 1752 N N . ARG B 1 91 ? 15.715 5.060 110.795 1.00 10.63 93 ARG B N 1
ATOM 1753 C CA . ARG B 1 91 ? 15.341 3.664 110.667 1.00 9.89 93 ARG B CA 1
ATOM 1754 C C . ARG B 1 91 ? 14.476 3.496 109.427 1.00 8.52 93 ARG B C 1
ATOM 1755 O O . ARG B 1 91 ? 13.848 4.468 108.964 1.00 10.24 93 ARG B O 1
ATOM 1763 N N . HIS B 1 92 ? 14.462 2.287 108.901 1.00 9.46 94 HIS B N 1
ATOM 1764 C CA . HIS B 1 92 ? 13.530 1.954 107.850 1.00 10.73 94 HIS B CA 1
ATOM 1765 C C . HIS B 1 92 ? 12.103 2.122 108.396 1.00 11.05 94 HIS B C 1
ATOM 1766 O O . HIS B 1 92 ? 11.883 1.852 109.577 1.00 12.52 94 HIS B O 1
ATOM 1773 N N . PRO B 1 93 ? 11.147 2.486 107.559 1.00 11.67 95 PRO B N 1
ATOM 1774 C CA . PRO B 1 93 ? 11.295 2.720 106.135 1.00 12.46 95 PRO B CA 1
ATOM 1775 C C . PRO B 1 93 ? 11.532 4.186 105.824 1.00 10.85 95 PRO B C 1
ATOM 1776 O O . PRO B 1 93 ? 11.167 4.610 104.719 1.00 11.63 95 PRO B O 1
ATOM 1780 N N . TYR B 1 94 ? 12.230 4.904 106.697 1.00 10.34 96 TYR B N 1
ATOM 1781 C CA . TYR B 1 94 ? 12.357 6.356 106.451 1.00 10.54 96 TYR B CA 1
ATOM 1782 C C . TYR B 1 94 ? 13.728 6.802 105.908 1.00 10.19 96 TYR B C 1
ATOM 1783 O O . TYR B 1 94 ? 14.023 7.995 105.876 1.00 14.08 96 TYR B O 1
ATOM 1792 N N . CYS B 1 95 ? 14.560 5.843 105.485 1.00 9.54 97 CYS B N 1
ATOM 1793 C CA . CYS B 1 95 ? 15.932 6.252 105.046 1.00 9.91 97 CYS B CA 1
ATOM 1794 C C . CYS B 1 95 ? 15.875 6.943 103.722 1.00 8.32 97 CYS B C 1
ATOM 1795 O O . CYS B 1 95 ? 15.396 6.387 102.749 1.00 10.93 97 CYS B O 1
ATOM 1798 N N . GLU B 1 96 ? 16.328 8.204 103.710 1.00 9.01 98 GLU B N 1
ATOM 1799 C CA . GLU B 1 96 ? 16.241 8.994 102.475 1.00 9.21 98 GLU B CA 1
ATOM 1800 C C . GLU B 1 96 ? 17.655 9.445 102.151 1.00 8.49 98 GLU B C 1
ATOM 1801 O O . GLU B 1 96 ? 18.378 9.842 103.072 1.00 9.01 98 GLU B O 1
ATOM 1807 N N . TYR B 1 97 ? 18.020 9.392 100.880 1.00 8.35 99 TYR B N 1
ATOM 1808 C CA . TYR B 1 97 ? 19.424 9.631 100.463 1.00 9.52 99 TYR B CA 1
ATOM 1809 C C . TYR B 1 97 ? 19.576 10.677 99.364 1.00 9.96 99 TYR B C 1
ATOM 1810 O O . TYR B 1 97 ? 18.722 10.831 98.520 1.00 14.00 99 TYR B O 1
ATOM 1819 N N . ARG B 1 98 ? 20.765 11.257 99.369 1.00 10.04 100 ARG B N 1
ATOM 1820 C CA . ARG B 1 98 ? 21.226 12.060 98.234 1.00 10.20 100 ARG B CA 1
ATOM 1821 C C . ARG B 1 98 ? 22.148 11.156 97.409 1.00 11.83 100 ARG B C 1
ATOM 1822 O O . ARG B 1 98 ? 23.071 10.578 97.961 1.00 11.38 100 ARG B O 1
ATOM 1837 N N . GLY B 1 99 ? 21.937 11.087 96.131 1.00 11.82 101 GLY B N 1
ATOM 1838 C CA . GLY B 1 99 ? 22.768 10.233 95.296 1.00 11.74 101 GLY B CA 1
ATOM 1839 C C . GLY B 1 99 ? 23.705 10.988 94.386 1.00 11.98 101 GLY B C 1
ATOM 1840 O O . GLY B 1 99 ? 23.304 12.056 93.833 1.00 13.72 101 GLY B O 1
ATOM 1841 N N . THR B 1 100 ? 24.892 10.429 94.192 1.00 12.42 102 THR B N 1
ATOM 1842 C CA . THR B 1 100 ? 25.881 11.073 93.307 1.00 13.36 102 THR B CA 1
ATOM 1843 C C . THR B 1 100 ? 26.355 10.004 92.362 1.00 13.79 102 THR B C 1
ATOM 1844 O O . THR B 1 100 ? 26.762 8.924 92.753 1.00 12.17 102 THR B O 1
ATOM 1848 N N . ARG B 1 101 ? 26.354 10.317 91.081 1.00 13.43 103 ARG B N 1
ATOM 1849 C CA . ARG B 1 101 ? 26.799 9.379 90.057 1.00 13.56 103 ARG B CA 1
ATOM 1850 C C . ARG B 1 101 ? 28.263 9.692 89.770 1.00 12.55 103 ARG B C 1
ATOM 1851 O O . ARG B 1 101 ? 28.589 10.875 89.496 1.00 14.27 103 ARG B O 1
ATOM 1859 N N . SER B 1 102 ? 29.176 8.732 89.863 1.00 12.90 104 SER B N 1
ATOM 1860 C CA . SER B 1 102 ? 30.579 9.053 89.587 1.00 12.94 104 SER B CA 1
ATOM 1861 C C . SER B 1 102 ? 31.352 7.910 89.057 1.00 12.44 104 SER B C 1
ATOM 1862 O O . SER B 1 102 ? 30.750 6.908 88.746 1.00 12.69 104 SER B O 1
ATOM 1866 N N . THR B 1 103 ? 32.660 8.096 88.912 1.00 15.25 105 THR B N 1
ATOM 1867 C CA . THR B 1 103 ? 33.555 7.065 88.381 1.00 14.51 105 THR B CA 1
ATOM 1868 C C . THR B 1 103 ? 34.662 6.967 89.415 1.00 13.42 105 THR B C 1
ATOM 1869 O O . THR B 1 103 ? 35.327 7.985 89.655 1.00 14.98 105 THR B O 1
ATOM 1873 N N . ARG B 1 104 ? 34.897 5.788 89.967 1.00 11.79 106 ARG B N 1
ATOM 1874 C CA . ARG B 1 104 ? 35.861 5.651 91.078 1.00 11.84 106 ARG B CA 1
ATOM 1875 C C . ARG B 1 104 ? 36.698 4.408 91.015 1.00 11.60 106 ARG B C 1
ATOM 1876 O O . ARG B 1 104 ? 36.220 3.389 90.515 1.00 12.76 106 ARG B O 1
ATOM 1884 N N . TYR B 1 105 ? 37.953 4.446 91.462 1.00 11.97 107 TYR B N 1
ATOM 1885 C CA . TYR B 1 105 ? 38.678 3.198 91.685 1.00 11.80 107 TYR B CA 1
ATOM 1886 C C . TYR B 1 105 ? 38.036 2.650 92.957 1.00 13.47 107 TYR B C 1
ATOM 1887 O O . TYR B 1 105 ? 37.945 3.344 94.002 1.00 17.34 107 TYR B O 1
ATOM 1896 N N . ILE B 1 106 ? 37.525 1.478 92.934 1.00 11.08 108 ILE B N 1
ATOM 1897 C CA . ILE B 1 106 ? 36.889 0.906 94.120 1.00 11.54 108 ILE B CA 1
ATOM 1898 C C . ILE B 1 106 ? 37.833 0.192 94.997 1.00 12.17 108 ILE B C 1
ATOM 1899 O O . ILE B 1 106 ? 38.781 -0.461 94.511 1.00 11.97 108 ILE B O 1
ATOM 1904 N N . VAL B 1 107 ? 37.614 0.309 96.291 1.00 10.70 109 VAL B N 1
ATOM 1905 C CA . VAL B 1 107 ? 38.511 -0.311 97.317 1.00 11.24 109 VAL B CA 1
ATOM 1906 C C . VAL B 1 107 ? 37.682 -1.295 98.083 1.00 10.01 109 VAL B C 1
ATOM 1907 O O . VAL B 1 107 ? 36.646 -0.960 98.677 1.00 11.96 109 VAL B O 1
ATOM 1911 N N . LEU B 1 108 ? 38.063 -2.565 97.984 1.00 10.14 110 LEU B N 1
ATOM 1912 C CA . LEU B 1 108 ? 37.331 -3.664 98.541 1.00 10.54 110 LEU B CA 1
ATOM 1913 C C . LEU B 1 108 ? 38.133 -4.463 99.531 1.00 12.06 110 LEU B C 1
ATOM 1914 O O . LEU B 1 108 ? 39.356 -4.441 99.480 1.00 13.54 110 LEU B O 1
ATOM 1923 N N . LYS B 1 109 ? 37.454 -5.215 100.386 1.00 11.64 111 LYS B N 1
ATOM 1924 C CA . LYS B 1 109 ? 38.156 -6.279 101.130 1.00 13.80 111 LYS B CA 1
ATOM 1925 C C . LYS B 1 109 ? 37.757 -7.571 100.372 1.00 12.61 111 LYS B C 1
ATOM 1926 O O . LYS B 1 109 ? 36.602 -7.790 100.026 1.00 12.67 111 LYS B O 1
ATOM 1932 N N . CYS B 1 110 ? 38.749 -8.447 100.150 1.00 13.59 112 CYS B N 1
ATOM 1933 C CA . CYS B 1 110 ? 38.527 -9.727 99.440 1.00 15.18 112 CYS B CA 1
ATOM 1934 C C . CYS B 1 110 ? 38.968 -10.833 100.331 1.00 14.74 112 CYS B C 1
ATOM 1935 O O . CYS B 1 110 ? 39.968 -10.671 101.086 1.00 16.04 112 CYS B O 1
ATOM 1938 N N . GLU B 1 111 ? 38.246 -11.947 100.265 1.00 14.00 113 GLU B N 1
ATOM 1939 C CA . GLU B 1 111 ? 38.684 -13.126 101.026 1.00 14.10 113 GLU B CA 1
ATOM 1940 C C . GLU B 1 111 ? 38.357 -14.297 100.096 1.00 12.77 113 GLU B C 1
ATOM 1941 O O . GLU B 1 111 ? 37.267 -14.440 99.577 1.00 12.87 113 GLU B O 1
ATOM 1947 N N . GLU B 1 112 ? 39.351 -15.162 99.898 1.00 12.48 114 GLU B N 1
ATOM 1948 C CA . GLU B 1 112 ? 39.226 -16.347 99.041 1.00 12.69 114 GLU B CA 1
ATOM 1949 C C . GLU B 1 112 ? 38.771 -16.025 97.631 1.00 13.27 114 GLU B C 1
ATOM 1950 O O . GLU B 1 112 ? 38.069 -16.784 96.977 1.00 15.70 114 GLU B O 1
ATOM 1956 N N . GLY B 1 113 ? 39.144 -14.821 97.177 1.00 14.43 115 GLY B N 1
ATOM 1957 C CA . GLY B 1 113 ? 38.782 -14.464 95.821 1.00 13.02 115 GLY B CA 1
ATOM 1958 C C . GLY B 1 113 ? 37.441 -13.718 95.704 1.00 13.03 115 GLY B C 1
ATOM 1959 O O . GLY B 1 113 ? 37.070 -13.317 94.621 1.00 14.24 115 GLY B O 1
ATOM 1960 N N . TRP B 1 114 ? 36.723 -13.597 96.812 1.00 13.53 116 TRP B N 1
ATOM 1961 C CA . TRP B 1 114 ? 35.402 -12.990 96.773 1.00 14.06 116 TRP B CA 1
ATOM 1962 C C . TRP B 1 114 ? 35.400 -11.665 97.465 1.00 12.46 116 TRP B C 1
ATOM 1963 O O . TRP B 1 114 ? 36.042 -11.470 98.512 1.00 12.91 116 TRP B O 1
ATOM 1974 N N . PRO B 1 115 ? 34.619 -10.717 96.955 1.00 11.99 117 PRO B N 1
ATOM 1975 C CA . PRO B 1 115 ? 34.520 -9.407 97.636 1.00 11.26 117 PRO B CA 1
ATOM 1976 C C . PRO B 1 115 ? 33.590 -9.542 98.858 1.00 12.05 117 PRO B C 1
ATOM 1977 O O . PRO B 1 115 ? 32.496 -10.061 98.764 1.00 13.58 117 PRO B O 1
ATOM 1981 N N . VAL B 1 116 ? 34.060 -9.048 100.004 1.00 13.69 118 VAL B N 1
ATOM 1982 C CA . VAL B 1 116 ? 33.256 -9.184 101.214 1.00 15.05 118 VAL B CA 1
ATOM 1983 C C . VAL B 1 116 ? 33.034 -7.859 101.894 1.00 14.24 118 VAL B C 1
ATOM 1984 O O . VAL B 1 116 ? 32.320 -7.832 102.921 1.00 16.74 118 VAL B O 1
ATOM 1988 N N . HIS B 1 117 ? 33.610 -6.768 101.390 1.00 13.69 119 HIS B N 1
ATOM 1989 C CA . HIS B 1 117 ? 33.359 -5.449 102.025 1.00 13.80 119 HIS B CA 1
ATOM 1990 C C . HIS B 1 117 ? 33.726 -4.378 101.013 1.00 15.04 119 HIS B C 1
ATOM 1991 O O . HIS B 1 117 ? 34.580 -4.589 100.155 1.00 13.04 119 HIS B O 1
ATOM 1998 N N . TYR B 1 118 ? 33.054 -3.214 101.087 1.00 13.58 120 TYR B N 1
ATOM 1999 C CA . TYR B 1 118 ? 33.302 -2.067 100.189 1.00 11.46 120 TYR B CA 1
ATOM 2000 C C . TYR B 1 118 ? 33.751 -0.944 101.110 1.00 12.89 120 TYR B C 1
ATOM 2001 O O . TYR B 1 118 ? 33.005 -0.643 102.049 1.00 14.40 120 TYR B O 1
ATOM 2010 N N . HIS B 1 119 ? 34.889 -0.296 100.805 1.00 11.43 121 HIS B N 1
ATOM 2011 C CA . HIS B 1 119 ? 35.237 0.824 101.604 1.00 12.89 121 HIS B CA 1
ATOM 2012 C C . HIS B 1 119 ? 34.584 2.114 101.048 1.00 11.78 121 HIS B C 1
ATOM 2013 O O . HIS B 1 119 ? 34.751 2.474 99.900 1.00 12.78 121 HIS B O 1
ATOM 2020 N N . GLU B 1 120 ? 33.788 2.736 101.891 1.00 10.01 122 GLU B N 1
ATOM 2021 C CA . GLU B 1 120 ? 33.105 3.988 101.540 1.00 10.37 122 GLU B CA 1
ATOM 2022 C C . GLU B 1 120 ? 33.943 5.202 101.921 1.00 9.88 122 GLU B C 1
ATOM 2023 O O . GLU B 1 120 ? 34.719 5.174 102.870 1.00 11.69 122 GLU B O 1
ATOM 2029 N N . ASP B 1 121 ? 33.745 6.300 101.192 1.00 10.04 123 ASP B N 1
ATOM 2030 C CA . ASP B 1 121 ? 34.289 7.591 101.617 1.00 10.60 123 ASP B CA 1
ATOM 2031 C C . ASP B 1 121 ? 33.662 7.941 102.988 1.00 10.89 123 ASP B C 1
ATOM 2032 O O . ASP B 1 121 ? 32.511 7.527 103.306 1.00 10.83 123 ASP B O 1
ATOM 2037 N N . GLU B 1 122 ? 34.351 8.740 103.761 1.00 10.79 124 GLU B N 1
ATOM 2038 C CA . GLU B 1 122 ? 33.772 9.338 104.954 1.00 10.12 124 GLU B CA 1
ATOM 2039 C C . GLU B 1 122 ? 32.695 10.314 104.456 1.00 10.97 124 GLU B C 1
ATOM 2040 O O . GLU B 1 122 ? 32.909 11.019 103.466 1.00 11.21 124 GLU B O 1
ATOM 2051 N N . VAL B 1 123 ? 31.556 10.383 105.154 1.00 9.96 125 VAL B N 1
ATOM 2052 C CA . VAL B 1 123 ? 30.420 11.236 104.747 1.00 9.83 125 VAL B CA 1
ATOM 2053 C C . VAL B 1 123 ? 29.903 12.119 105.840 1.00 9.38 125 VAL B C 1
ATOM 2054 O O . VAL B 1 123 ? 30.117 11.868 107.045 1.00 10.10 125 VAL B O 1
ATOM 2058 N N . ASN B 1 124 ? 29.218 13.144 105.341 1.00 10.43 126 ASN B N 1
ATOM 2059 C CA . ASN B 1 124 ? 28.500 14.104 106.142 1.00 10.88 126 ASN B CA 1
ATOM 2060 C C . ASN B 1 124 ? 27.034 13.826 105.995 1.00 10.01 126 ASN B C 1
ATOM 2061 O O . ASN B 1 124 ? 26.523 14.041 104.863 1.00 12.03 126 ASN B O 1
ATOM 2066 N N . VAL B 1 125 ? 26.372 13.337 107.035 1.00 9.39 127 VAL B N 1
ATOM 2067 C CA . VAL B 1 125 ? 24.954 13.014 106.887 1.00 12.99 127 VAL B CA 1
ATOM 2068 C C . VAL B 1 125 ? 23.987 14.126 107.167 1.00 15.96 127 VAL B C 1
ATOM 2069 O O . VAL B 1 125 ? 24.338 15.117 107.775 1.00 14.91 127 VAL B O 1
ATOM 2073 N N . GLY B 1 126 ? 22.787 13.963 106.647 1.00 18.46 128 GLY B N 1
ATOM 2074 C CA . GLY B 1 126 ? 21.657 14.918 106.995 1.00 23.92 128 GLY B CA 1
ATOM 2075 C C . GLY B 1 126 ? 21.795 16.196 106.276 1.00 26.86 128 GLY B C 1
ATOM 2076 O O . GLY B 1 126 ? 22.509 16.161 105.288 1.00 31.44 128 GLY B O 1
#